Protein AF-A0A9E2PSD2-F1 (afdb_monomer)

Foldseek 3Di:
DAFACDAPDPVRHVHLEHELQQFEAAQAPPSGHKAKDKDKAAQDAPVRCVVFKWKAKWWWFLNDIDTVCVVVPHDRTHDDPDWHDDDRIIMDMDIHHHYWQQDPVVRGGDNHPDPSSVVRRVVSSVSCQATIFKMWIWMGGNRDIDIDIRGYPHDHDRPVVVVVVVVVVVVVVVVVPPPDDDD

pLDDT: mean 85.13, std 15.6, range [42.16, 98.0]

Radius of gyration: 22.34 Å; Cα contacts (8 Å, |Δi|>4): 323; chains: 1; bounding box: 37×63×77 Å

Secondary structure (DSSP, 8-state):
----SS-SSTTTTTSSEE-GGGSEE-TTTTS---EEEEEEEET--TTTTTTTEEEEEEEEETTEEE-HHHHTTS-SSB--S-EEEETTEEEEEEEE-EE--EETTTTEE--S--HHHHHHHHHHHHHHHHHEEEEEEEEEETTEEEEEEEEESS-PPPHHHHHHHHHHHHHHHHHTTSSS---

Sequence (183 aa):
MVNQTHSHDIANVGTLKYADADYLVYSFGDNGSRLHTYYSIPGETTASLAGRFQVSILYQDAGVWYNPYVACGLDEWVTPGSWVNYNGKVMGSMGNAIWGAWDEANDDWYRTASPEALAALALDLQYVHDYIGDTRFLARLDGVVYELRAEHTAAVPLPGTLMLLGSGLVGLGLIRKRKFFKR

Structure (mmCIF, N/CA/C/O backbone):
data_AF-A0A9E2PSD2-F1
#
_entry.id   AF-A0A9E2PSD2-F1
#
loop_
_atom_site.group_PDB
_atom_site.id
_atom_site.type_symbol
_atom_site.label_atom_id
_atom_site.label_alt_id
_atom_site.label_comp_id
_atom_site.label_asym_id
_atom_site.label_entity_id
_atom_site.label_seq_id
_atom_site.pdbx_PDB_ins_code
_atom_site.Cartn_x
_atom_site.Cartn_y
_atom_site.Cartn_z
_atom_site.occupancy
_atom_site.B_iso_or_equiv
_atom_site.auth_seq_id
_atom_site.auth_comp_id
_atom_site.auth_asym_id
_atom_site.auth_atom_id
_atom_site.pdbx_PDB_model_num
ATOM 1 N N . MET A 1 1 ? 4.087 6.289 14.807 1.00 44.53 1 MET A N 1
ATOM 2 C CA . MET A 1 1 ? 4.974 6.750 13.726 1.00 44.53 1 MET A CA 1
ATOM 3 C C . MET A 1 1 ? 6.105 5.748 13.624 1.00 44.53 1 MET A C 1
ATOM 5 O O . MET A 1 1 ? 6.906 5.663 14.544 1.00 44.53 1 MET A O 1
ATOM 9 N N . VAL A 1 2 ? 6.110 4.940 12.572 1.00 46.88 2 VAL A N 1
ATOM 10 C CA . VAL A 1 2 ? 7.327 4.265 12.118 1.00 46.88 2 VAL A CA 1
ATOM 11 C C . VAL A 1 2 ? 7.478 4.667 10.670 1.00 46.88 2 VAL A C 1
ATOM 13 O O . VAL A 1 2 ? 6.494 4.718 9.935 1.00 46.88 2 VAL A O 1
ATOM 16 N N . ASN A 1 3 ? 8.695 5.047 10.329 1.00 60.81 3 ASN A N 1
ATOM 17 C CA . ASN A 1 3 ? 9.047 5.557 9.027 1.00 60.81 3 ASN A CA 1
ATOM 18 C C . ASN A 1 3 ? 10.185 4.715 8.458 1.00 60.81 3 ASN A C 1
ATOM 20 O O . ASN A 1 3 ? 10.759 3.926 9.216 1.00 60.81 3 ASN A O 1
ATOM 24 N N . GLN A 1 4 ? 10.357 4.747 7.139 1.00 70.25 4 GLN A N 1
ATOM 25 C CA . GLN A 1 4 ? 10.914 3.660 6.337 1.00 70.25 4 GLN A CA 1
ATOM 26 C C . GLN A 1 4 ? 12.151 3.054 7.012 1.00 70.25 4 GLN A C 1
ATOM 28 O O . GLN A 1 4 ? 13.188 3.698 7.143 1.00 70.25 4 GLN A O 1
ATOM 33 N N . THR A 1 5 ? 12.012 1.843 7.557 1.00 75.19 5 THR A N 1
ATOM 34 C CA . THR A 1 5 ? 13.088 1.210 8.345 1.00 75.19 5 THR A CA 1
ATOM 35 C C . THR A 1 5 ? 14.117 0.548 7.429 1.00 75.19 5 THR A C 1
ATOM 37 O O . THR A 1 5 ? 15.279 0.407 7.798 1.00 75.19 5 THR A O 1
ATOM 40 N N . HIS A 1 6 ? 13.686 0.204 6.215 1.00 80.25 6 HIS A N 1
ATOM 41 C CA . HIS A 1 6 ? 14.495 -0.342 5.137 1.00 80.25 6 HIS A CA 1
ATOM 42 C C . HIS A 1 6 ? 14.058 0.313 3.822 1.00 80.25 6 HIS A C 1
ATOM 44 O O . HIS A 1 6 ? 12.860 0.484 3.599 1.00 80.25 6 HIS A O 1
ATOM 50 N N . SER A 1 7 ? 15.028 0.688 2.992 1.00 86.31 7 SER A N 1
ATOM 51 C CA . SER A 1 7 ? 14.830 1.216 1.640 1.00 86.31 7 SER A CA 1
ATOM 52 C C . SER A 1 7 ? 16.048 0.880 0.790 1.00 86.31 7 SER A C 1
ATOM 54 O O . SER A 1 7 ? 17.163 0.796 1.313 1.00 86.31 7 SER A O 1
ATOM 56 N N . HIS A 1 8 ? 15.837 0.725 -0.513 1.00 86.44 8 HIS A N 1
ATOM 57 C CA . HIS A 1 8 ? 16.900 0.657 -1.510 1.00 86.44 8 HIS A CA 1
ATOM 58 C C . HIS A 1 8 ? 17.612 2.005 -1.696 1.00 86.44 8 HIS A C 1
ATOM 60 O O . HIS A 1 8 ? 18.754 2.025 -2.154 1.00 86.44 8 HIS A O 1
ATOM 66 N N . ASP A 1 9 ? 16.983 3.116 -1.300 1.00 88.31 9 ASP A N 1
ATOM 67 C CA . ASP A 1 9 ? 17.613 4.430 -1.206 1.00 88.31 9 ASP A CA 1
ATOM 68 C C . ASP A 1 9 ? 17.850 4.803 0.265 1.00 88.31 9 ASP A C 1
ATOM 70 O O . ASP A 1 9 ? 16.929 5.063 1.043 1.00 88.31 9 ASP A O 1
ATOM 74 N N . ILE A 1 10 ? 19.124 4.874 0.652 1.00 89.38 10 ILE A N 1
ATOM 75 C CA . ILE A 1 10 ? 19.534 5.192 2.023 1.00 89.38 10 ILE A CA 1
ATOM 76 C C . ILE A 1 10 ? 19.035 6.567 2.495 1.00 89.38 10 ILE A C 1
ATOM 78 O O . ILE A 1 10 ? 18.882 6.770 3.698 1.00 89.38 10 ILE A O 1
ATOM 82 N N . ALA A 1 11 ? 18.759 7.503 1.579 1.00 89.44 11 ALA A N 1
ATOM 83 C CA . ALA A 1 11 ? 18.229 8.821 1.916 1.00 89.44 11 ALA A CA 1
ATOM 84 C C . ALA A 1 11 ? 16.756 8.780 2.352 1.00 89.44 11 ALA A C 1
ATOM 86 O O . ALA A 1 11 ? 16.302 9.694 3.043 1.00 89.44 11 ALA A O 1
ATOM 87 N N . ASN A 1 12 ? 16.023 7.726 1.983 1.00 89.50 12 ASN A N 1
ATOM 88 C CA . ASN A 1 12 ? 14.640 7.535 2.406 1.00 89.50 12 ASN A CA 1
ATOM 89 C C . ASN A 1 12 ? 14.539 6.809 3.753 1.00 89.50 12 ASN A C 1
ATOM 91 O O . ASN A 1 12 ? 13.510 6.915 4.428 1.00 89.50 12 ASN A O 1
ATOM 95 N N . VAL A 1 13 ? 15.599 6.116 4.189 1.00 89.00 13 VAL A N 1
ATOM 96 C CA . VAL A 1 13 ? 15.628 5.448 5.495 1.00 89.00 13 VAL A CA 1
ATOM 97 C C . VAL A 1 13 ? 15.423 6.478 6.595 1.00 89.00 13 VAL A C 1
ATOM 99 O O . VAL A 1 13 ? 16.130 7.477 6.700 1.00 89.00 13 VAL A O 1
ATOM 102 N N . GLY A 1 14 ? 14.441 6.227 7.450 1.00 86.25 14 GLY A N 1
ATOM 103 C CA . GLY A 1 14 ? 14.085 7.185 8.476 1.00 86.25 14 GLY A CA 1
ATOM 104 C C . GLY A 1 14 ? 13.242 8.360 7.960 1.00 86.25 14 GLY A C 1
ATOM 105 O O . GLY A 1 14 ? 13.128 9.333 8.706 1.00 86.25 14 GLY A O 1
ATOM 106 N N . THR A 1 15 ? 12.621 8.251 6.775 1.00 89.31 15 THR A N 1
ATOM 107 C CA . THR A 1 15 ? 11.622 9.195 6.220 1.00 89.31 15 THR A CA 1
ATOM 108 C C . THR A 1 15 ? 10.273 8.503 5.903 1.00 89.31 15 THR A C 1
ATOM 110 O O . THR A 1 15 ? 10.115 7.301 6.119 1.00 89.31 15 THR A O 1
ATOM 113 N N . LEU A 1 16 ? 9.266 9.241 5.416 1.00 90.50 16 LEU A N 1
ATOM 114 C CA . LEU A 1 16 ? 8.044 8.657 4.829 1.00 90.50 16 LEU A CA 1
ATOM 115 C C . LEU A 1 16 ? 8.185 8.368 3.330 1.00 90.50 16 LEU A C 1
ATOM 117 O O . LEU A 1 16 ? 7.232 7.894 2.713 1.00 90.50 16 LEU A O 1
ATOM 121 N N . LYS A 1 17 ? 9.342 8.679 2.744 1.00 91.69 17 LYS A N 1
ATOM 122 C CA . LYS A 1 17 ? 9.576 8.504 1.318 1.00 91.69 17 LYS A CA 1
ATOM 123 C C . LYS A 1 17 ? 9.821 7.042 0.974 1.00 91.69 17 LYS A C 1
ATOM 125 O O . LYS A 1 17 ? 10.081 6.256 1.875 1.00 91.69 17 LYS A O 1
ATOM 130 N N . TYR A 1 18 ? 9.734 6.693 -0.302 1.00 91.81 18 TYR A N 1
ATOM 131 C CA . TYR A 1 18 ? 10.173 5.412 -0.846 1.00 91.81 18 TYR A CA 1
ATOM 132 C C . TYR A 1 18 ? 10.629 5.564 -2.304 1.00 91.81 18 TYR A C 1
ATOM 134 O O . TYR A 1 18 ? 10.240 6.511 -2.991 1.00 91.81 18 TYR A O 1
ATOM 142 N N . ALA A 1 19 ? 11.466 4.634 -2.764 1.00 91.06 19 ALA A N 1
ATOM 143 C CA . ALA A 1 19 ? 11.949 4.549 -4.144 1.00 91.06 19 ALA A CA 1
ATOM 144 C C . ALA A 1 19 ? 11.205 3.467 -4.945 1.00 91.06 19 ALA A C 1
ATOM 146 O O . ALA A 1 19 ? 10.575 2.590 -4.355 1.00 91.06 19 ALA A O 1
ATOM 147 N N . ASP A 1 20 ? 11.348 3.471 -6.274 1.00 90.75 20 ASP A N 1
ATOM 148 C CA . ASP A 1 20 ? 10.671 2.535 -7.190 1.00 90.75 20 ASP A CA 1
ATOM 149 C C . ASP A 1 20 ? 10.801 1.062 -6.735 1.00 90.75 20 ASP A C 1
ATOM 151 O O . ASP A 1 20 ? 9.820 0.326 -6.615 1.00 90.75 20 ASP A O 1
ATOM 155 N N . ALA A 1 21 ? 12.024 0.648 -6.384 1.00 88.69 21 ALA A N 1
ATOM 156 C CA . ALA A 1 21 ? 12.338 -0.718 -5.959 1.00 88.69 21 ALA A CA 1
ATOM 157 C C . ALA A 1 21 ? 11.786 -1.098 -4.567 1.00 88.69 21 ALA A C 1
ATOM 159 O O . ALA A 1 21 ? 11.744 -2.279 -4.224 1.00 88.69 21 ALA A O 1
ATOM 160 N N . ASP A 1 22 ? 11.350 -0.129 -3.757 1.00 89.19 22 ASP A N 1
ATOM 161 C CA . ASP A 1 22 ? 10.748 -0.391 -2.442 1.00 89.19 22 ASP A CA 1
ATOM 162 C C . ASP A 1 22 ? 9.286 -0.849 -2.537 1.00 89.19 22 ASP A C 1
ATOM 164 O O . ASP A 1 22 ? 8.739 -1.353 -1.552 1.00 89.19 22 ASP A O 1
ATOM 168 N N . TYR A 1 23 ? 8.655 -0.654 -3.701 1.00 90.00 23 TYR A N 1
ATOM 169 C CA . TYR A 1 23 ? 7.229 -0.899 -3.914 1.00 90.00 23 TYR A CA 1
ATOM 170 C C . TYR A 1 23 ? 6.922 -1.943 -4.996 1.00 90.00 23 TYR A C 1
ATOM 172 O O . TYR A 1 23 ? 5.752 -2.201 -5.282 1.00 90.00 23 TYR A O 1
ATOM 180 N N . LEU A 1 24 ? 7.952 -2.569 -5.571 1.00 89.81 24 LEU A N 1
ATOM 181 C CA . LEU A 1 24 ? 7.825 -3.584 -6.613 1.00 89.81 24 LEU A CA 1
ATOM 182 C C . LEU A 1 24 ? 8.240 -4.971 -6.093 1.00 89.81 24 LEU A C 1
ATOM 184 O O . LEU A 1 24 ? 9.316 -5.147 -5.513 1.00 89.81 24 LEU A O 1
ATOM 188 N N . VAL A 1 25 ? 7.397 -5.978 -6.341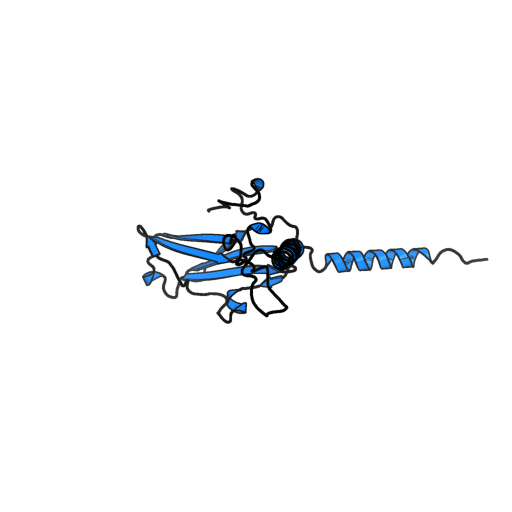 1.00 90.94 25 VAL A N 1
ATOM 189 C CA . VAL A 1 25 ? 7.663 -7.392 -6.039 1.00 90.94 25 VAL A CA 1
ATOM 190 C C . VAL A 1 25 ? 7.648 -8.262 -7.290 1.00 90.94 25 VAL A C 1
ATOM 192 O O . VAL A 1 25 ? 6.874 -8.024 -8.207 1.00 90.94 25 VAL A O 1
ATOM 195 N N . TYR A 1 26 ? 8.495 -9.291 -7.324 1.00 90.06 26 TYR A N 1
ATOM 196 C CA . TYR A 1 26 ? 8.611 -10.232 -8.444 1.00 90.06 26 TYR A CA 1
ATOM 197 C C . TYR A 1 26 ? 9.109 -11.600 -7.950 1.00 90.06 26 TYR A C 1
ATOM 199 O O . TYR A 1 26 ? 9.765 -11.700 -6.909 1.00 90.06 26 TYR A O 1
ATOM 207 N N . SER A 1 27 ? 8.773 -12.674 -8.672 1.00 85.94 27 SER A N 1
ATOM 208 C CA . SER A 1 27 ? 8.840 -14.048 -8.141 1.00 85.94 27 SER A CA 1
ATOM 209 C C . SER A 1 27 ? 10.219 -14.716 -8.158 1.00 85.94 27 SER A C 1
ATOM 211 O O . SER A 1 27 ? 10.404 -15.712 -7.466 1.00 85.94 27 SER A O 1
ATOM 213 N N . PHE A 1 28 ? 11.185 -14.209 -8.928 1.00 85.75 28 PHE A N 1
ATOM 214 C CA . PHE A 1 28 ? 12.547 -14.773 -9.007 1.00 85.75 28 PHE A CA 1
ATOM 215 C C . PHE A 1 28 ? 13.604 -14.002 -8.212 1.00 85.75 28 PHE A C 1
ATOM 217 O O . PHE A 1 28 ? 14.787 -14.336 -8.283 1.00 85.75 28 PHE A O 1
ATOM 224 N N . GLY A 1 29 ? 13.193 -12.958 -7.499 1.00 74.38 29 GLY A N 1
ATOM 225 C CA . GLY A 1 29 ? 14.028 -12.276 -6.517 1.00 74.38 29 GLY A CA 1
ATOM 226 C C . GLY A 1 29 ? 13.664 -12.708 -5.105 1.00 74.38 29 GLY A C 1
ATOM 227 O O . GLY A 1 29 ? 13.112 -13.783 -4.872 1.00 74.38 29 GLY A O 1
ATOM 228 N N . ASP A 1 30 ? 13.884 -11.809 -4.158 1.00 63.00 30 ASP A N 1
ATOM 229 C CA . ASP A 1 30 ? 13.668 -12.048 -2.728 1.00 63.00 30 ASP A CA 1
ATOM 230 C C . ASP A 1 30 ? 12.168 -12.041 -2.340 1.00 63.00 30 ASP A C 1
ATOM 232 O O . ASP A 1 30 ? 11.807 -11.758 -1.200 1.00 63.00 30 ASP A O 1
ATOM 236 N N . ASN A 1 31 ? 11.269 -12.302 -3.303 1.00 58.78 31 ASN A N 1
ATOM 237 C CA . ASN A 1 31 ? 9.840 -11.959 -3.290 1.00 58.78 31 ASN A CA 1
ATOM 238 C C . ASN A 1 31 ? 9.554 -10.454 -3.087 1.00 58.78 31 ASN A C 1
ATOM 240 O O . ASN A 1 31 ? 8.429 -10.075 -2.749 1.00 58.78 31 ASN A O 1
ATOM 244 N N . GLY A 1 32 ? 10.572 -9.628 -3.360 1.00 57.22 32 GLY A N 1
ATOM 245 C CA . GLY A 1 32 ? 10.561 -8.168 -3.423 1.00 57.22 32 GLY A CA 1
ATOM 246 C C . GLY A 1 32 ? 10.283 -7.426 -2.114 1.00 57.22 32 GLY A C 1
ATOM 247 O O . GLY A 1 32 ? 10.013 -8.013 -1.067 1.00 57.22 32 GLY A O 1
ATOM 248 N N . SER A 1 33 ? 10.353 -6.095 -2.193 1.00 72.25 33 SER A N 1
ATOM 249 C CA . SER A 1 33 ? 10.020 -5.200 -1.082 1.00 72.25 33 SER A CA 1
ATOM 250 C C . SER A 1 33 ? 8.575 -4.733 -1.196 1.00 72.25 33 SER A C 1
ATOM 252 O O . SER A 1 33 ? 8.080 -4.434 -2.279 1.00 72.25 33 SER A O 1
ATOM 254 N N . ARG A 1 34 ? 7.873 -4.718 -0.061 1.00 85.62 34 ARG A N 1
ATOM 255 C CA . ARG A 1 34 ? 6.491 -4.240 0.039 1.00 85.62 34 ARG A CA 1
ATOM 256 C C . ARG A 1 34 ? 6.459 -3.019 0.936 1.00 85.62 34 ARG A C 1
ATOM 258 O O . ARG A 1 34 ? 7.080 -3.029 2.003 1.00 85.62 34 ARG A O 1
ATOM 265 N N . LEU A 1 35 ? 5.663 -2.018 0.571 1.00 90.56 35 LEU A N 1
ATOM 266 C CA . LEU A 1 35 ? 5.346 -0.950 1.509 1.00 90.56 35 LEU A CA 1
ATOM 267 C C . LEU A 1 35 ? 4.447 -1.531 2.591 1.00 90.56 35 LEU A C 1
ATOM 269 O O . LEU A 1 35 ? 3.396 -2.098 2.298 1.00 90.56 35 LEU A O 1
ATOM 273 N N . HIS A 1 36 ? 4.872 -1.397 3.842 1.00 89.19 36 HIS A N 1
ATOM 274 C CA . HIS A 1 36 ? 4.208 -2.025 4.974 1.00 89.19 36 HIS A CA 1
ATOM 275 C C . HIS A 1 36 ? 4.146 -1.061 6.147 1.00 89.19 36 HIS A C 1
ATOM 277 O O . HIS A 1 36 ? 5.133 -0.407 6.485 1.00 89.19 36 HIS A O 1
ATOM 283 N N . THR A 1 37 ? 2.993 -0.998 6.803 1.00 89.06 37 THR A N 1
ATOM 284 C CA . THR A 1 37 ? 2.819 -0.217 8.025 1.00 89.06 37 THR A CA 1
ATOM 285 C C . THR A 1 37 ? 2.140 -1.028 9.112 1.00 89.06 37 THR A C 1
ATOM 287 O O . THR A 1 37 ? 1.408 -1.986 8.853 1.00 89.06 37 THR A O 1
ATOM 290 N N . TYR A 1 38 ? 2.383 -0.618 10.351 1.00 90.50 38 TYR A N 1
ATOM 291 C CA . TYR A 1 38 ? 1.844 -1.236 11.549 1.00 90.50 38 TYR A CA 1
ATOM 292 C C . TYR A 1 38 ? 0.935 -0.255 12.275 1.00 90.50 38 TYR A C 1
ATOM 294 O O . TYR A 1 38 ? 1.262 0.924 12.431 1.00 90.50 38 TYR A O 1
ATOM 302 N N . TYR A 1 39 ? -0.173 -0.766 12.795 1.00 92.50 39 TYR A N 1
ATOM 303 C CA . TYR A 1 39 ? -1.047 -0.032 13.699 1.00 92.50 39 TYR A CA 1
ATOM 304 C C . TYR A 1 39 ? -1.065 -0.691 15.076 1.00 92.50 39 TYR A C 1
ATOM 306 O O . TYR A 1 39 ? -0.823 -1.889 15.239 1.00 92.50 39 TYR A O 1
ATOM 314 N N . SER A 1 40 ? -1.346 0.128 16.084 1.00 94.81 40 SER A N 1
ATOM 315 C CA . SER A 1 40 ? -1.440 -0.275 17.481 1.00 94.81 40 SER A CA 1
ATOM 316 C C . SER A 1 40 ? -2.589 0.487 18.126 1.00 94.81 40 SER A C 1
ATOM 318 O O . SER A 1 40 ? -2.533 1.712 18.194 1.00 94.81 40 SER A O 1
ATOM 320 N N . ILE A 1 41 ? -3.588 -0.231 18.633 1.00 96.62 41 ILE A N 1
ATOM 321 C CA . ILE A 1 41 ? -4.793 0.345 19.237 1.00 96.62 41 ILE A CA 1
ATOM 322 C C . ILE A 1 41 ? -4.795 -0.007 20.732 1.00 96.62 41 ILE A C 1
ATOM 324 O O . ILE A 1 41 ? -5.071 -1.156 21.088 1.00 96.62 41 ILE A O 1
ATOM 328 N N . PRO A 1 42 ? -4.398 0.929 21.613 1.00 97.00 42 PRO A N 1
ATOM 329 C CA . PRO A 1 42 ? -4.286 0.675 23.046 1.00 97.00 42 PRO A CA 1
ATOM 330 C C . PRO A 1 42 ? -5.651 0.563 23.725 1.00 97.00 42 PRO A C 1
ATOM 332 O O . PRO A 1 42 ? -6.592 1.248 23.342 1.00 97.00 42 PRO A O 1
ATOM 335 N N . GLY A 1 43 ? -5.739 -0.277 24.760 1.00 97.31 43 GLY A N 1
ATOM 336 C CA . GLY A 1 43 ? -6.959 -0.452 25.558 1.00 97.31 43 GLY A CA 1
ATOM 337 C C . GLY A 1 43 ? -8.057 -1.268 24.874 1.00 97.31 43 GLY A C 1
ATOM 338 O O . GLY A 1 43 ? -9.117 -1.468 25.456 1.00 97.31 43 GLY A O 1
ATOM 339 N N . GLU A 1 44 ? -7.800 -1.758 23.665 1.00 97.50 44 GLU A N 1
ATOM 340 C CA . GLU A 1 44 ? -8.740 -2.538 22.870 1.00 97.50 44 GLU A CA 1
ATOM 341 C C . GLU A 1 44 ? -8.293 -4.004 22.767 1.00 97.50 44 GLU A C 1
ATOM 343 O O . GLU A 1 44 ? -7.139 -4.363 23.027 1.00 97.50 44 GLU A O 1
ATOM 348 N N . THR A 1 45 ? -9.227 -4.854 22.349 1.00 97.12 45 THR A N 1
ATOM 349 C CA . THR A 1 45 ? -9.018 -6.264 22.016 1.00 97.12 45 THR A CA 1
ATOM 350 C C . THR A 1 45 ? -9.550 -6.547 20.615 1.00 97.12 45 THR A C 1
ATOM 352 O O . THR A 1 45 ? -10.429 -5.850 20.118 1.00 97.12 45 THR A O 1
ATOM 355 N N . THR A 1 46 ? -9.069 -7.603 19.963 1.00 95.50 46 THR A N 1
ATOM 356 C CA . THR A 1 46 ? -9.586 -8.018 18.649 1.00 95.50 46 THR A CA 1
ATOM 357 C C . THR A 1 46 ? -11.098 -8.256 18.679 1.00 95.50 46 THR A C 1
ATOM 359 O O . THR A 1 46 ? -11.788 -7.937 17.716 1.00 95.50 46 THR A O 1
ATOM 362 N N . ALA A 1 47 ? -11.624 -8.751 19.806 1.00 95.69 47 ALA A N 1
ATOM 363 C CA . ALA A 1 47 ? -13.055 -8.936 20.019 1.00 95.69 47 ALA A CA 1
ATOM 364 C C . ALA A 1 47 ? -13.811 -7.602 20.137 1.00 95.69 47 ALA A C 1
ATOM 366 O O . ALA A 1 47 ? -14.852 -7.441 19.508 1.00 95.69 47 ALA A O 1
ATOM 367 N N . SER A 1 48 ? -13.292 -6.634 20.901 1.00 96.88 48 SER A N 1
ATOM 368 C CA . SER A 1 48 ? -13.944 -5.325 21.069 1.00 96.88 48 SER A CA 1
ATOM 369 C C . SER A 1 48 ? -13.886 -4.455 19.813 1.00 96.88 48 SER A C 1
ATOM 371 O O . SER A 1 48 ? -14.707 -3.552 19.675 1.00 96.88 48 SER A O 1
ATOM 373 N N . LEU A 1 49 ? -12.965 -4.732 18.886 1.00 96.94 49 LEU A N 1
ATOM 374 C CA . LEU A 1 49 ? -12.834 -4.029 17.607 1.00 96.94 49 LEU A CA 1
ATOM 375 C C . LEU A 1 49 ? -13.653 -4.632 16.459 1.00 96.94 49 LEU A C 1
ATOM 377 O O . LEU A 1 49 ? -13.740 -4.017 15.391 1.00 96.94 49 LEU A O 1
ATOM 381 N N . ALA A 1 50 ? -14.250 -5.811 16.646 1.00 93.19 50 ALA A N 1
ATOM 382 C CA . ALA A 1 50 ? -15.035 -6.470 15.609 1.00 93.19 50 ALA A CA 1
ATOM 383 C C . ALA A 1 50 ? -16.175 -5.556 15.119 1.00 93.19 50 ALA A C 1
ATOM 385 O O . ALA A 1 50 ? -16.989 -5.078 15.906 1.00 93.19 50 ALA A O 1
ATOM 386 N N . GLY A 1 51 ? -16.205 -5.271 13.813 1.00 93.12 51 GLY A N 1
ATOM 387 C CA . GLY A 1 51 ? -17.186 -4.373 13.186 1.00 93.12 51 GLY A CA 1
ATOM 388 C C . GLY A 1 51 ? -16.977 -2.871 13.436 1.00 93.12 51 GLY A C 1
ATOM 389 O O . GLY A 1 51 ? -17.651 -2.064 12.804 1.00 93.12 51 GLY A O 1
ATOM 390 N N . ARG A 1 52 ? -16.041 -2.481 14.311 1.00 97.31 52 ARG A N 1
ATOM 391 C CA . ARG A 1 52 ? -15.717 -1.077 14.631 1.00 97.31 52 ARG A CA 1
ATOM 392 C C . ARG A 1 52 ? -14.456 -0.584 13.936 1.00 97.31 52 ARG A C 1
ATOM 394 O O . ARG A 1 52 ? -14.388 0.583 13.551 1.00 97.31 52 ARG A O 1
ATOM 401 N N . PHE A 1 53 ? -13.462 -1.465 13.804 1.00 98.00 53 PHE A N 1
ATOM 402 C CA . PHE A 1 53 ? -12.176 -1.151 13.193 1.00 98.00 53 PHE A CA 1
ATOM 403 C C . PHE A 1 53 ? -12.060 -1.737 11.783 1.00 98.00 53 PHE A C 1
ATOM 405 O O . PHE A 1 53 ? -12.289 -2.929 11.563 1.00 98.00 53 PHE A O 1
ATOM 412 N N . GLN A 1 54 ? -11.687 -0.888 10.829 1.00 97.50 54 GLN A N 1
ATOM 413 C CA . GLN A 1 54 ? -11.485 -1.233 9.423 1.00 97.50 54 GLN A CA 1
ATOM 414 C C . GLN A 1 54 ? -10.218 -0.571 8.887 1.00 97.50 54 GLN A C 1
ATOM 416 O O . GLN A 1 54 ? -9.751 0.436 9.419 1.00 97.50 54 GLN A O 1
ATOM 421 N N . VAL A 1 55 ? -9.678 -1.120 7.806 1.00 96.94 55 VAL A N 1
ATOM 422 C CA . VAL A 1 55 ? -8.512 -0.581 7.102 1.00 96.94 55 VAL A CA 1
ATOM 423 C C . VAL A 1 55 ? -8.815 -0.410 5.621 1.00 96.94 55 VAL A C 1
ATOM 425 O O . VAL A 1 55 ? -9.704 -1.065 5.079 1.00 96.94 55 VAL A O 1
ATOM 428 N N . SER A 1 56 ? -8.074 0.482 4.979 1.00 97.19 56 SER A N 1
ATOM 429 C CA . SER A 1 56 ? -8.121 0.729 3.542 1.00 97.19 56 SER A CA 1
ATOM 430 C C . SER A 1 56 ? -6.718 1.099 3.056 1.00 97.19 56 SER A C 1
ATOM 432 O O . SER A 1 56 ? -5.891 1.586 3.832 1.00 97.19 56 SER A O 1
ATOM 434 N N . ILE A 1 57 ? -6.419 0.824 1.791 1.00 96.75 57 ILE A N 1
ATOM 435 C CA . ILE A 1 57 ? -5.170 1.229 1.147 1.00 96.75 57 ILE A CA 1
ATOM 436 C C . ILE A 1 57 ? -5.540 1.944 -0.143 1.00 96.75 57 ILE A C 1
ATOM 438 O O . ILE A 1 57 ? -6.417 1.481 -0.866 1.00 96.75 57 ILE A O 1
ATOM 442 N N . LEU A 1 58 ? -4.867 3.050 -0.441 1.00 97.06 58 LEU A N 1
ATOM 443 C CA . LEU A 1 58 ? -4.953 3.709 -1.739 1.00 97.06 58 LEU A CA 1
ATOM 444 C C . LEU A 1 58 ? -3.551 3.895 -2.309 1.00 97.06 58 LEU A C 1
ATOM 446 O O . LEU A 1 58 ? -2.631 4.206 -1.560 1.00 97.06 58 LEU A O 1
ATOM 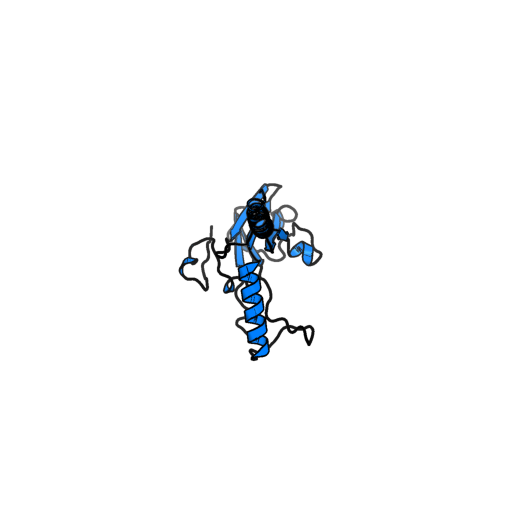450 N N . TYR A 1 59 ? -3.390 3.771 -3.619 1.00 95.06 59 TYR A N 1
ATOM 451 C CA . TYR A 1 59 ? -2.156 4.143 -4.311 1.00 95.06 59 TYR A CA 1
ATOM 452 C C . TYR A 1 59 ? -2.473 5.031 -5.507 1.00 95.06 59 TYR A C 1
ATOM 454 O O . TYR A 1 59 ? -3.563 4.939 -6.076 1.00 95.06 59 TYR A O 1
ATOM 462 N N . GLN A 1 60 ? -1.551 5.924 -5.857 1.00 95.31 60 GLN A N 1
ATOM 463 C CA . GLN A 1 60 ? -1.671 6.703 -7.082 1.00 95.31 60 GLN A CA 1
ATOM 464 C C . GLN A 1 60 ? -1.101 5.939 -8.268 1.00 95.31 60 GLN A C 1
ATOM 466 O O . GLN A 1 60 ? 0.019 5.444 -8.200 1.00 95.31 60 GLN A O 1
ATOM 471 N N . ASP A 1 61 ? -1.849 5.935 -9.363 1.00 93.44 61 ASP A N 1
ATOM 472 C CA . ASP A 1 61 ? -1.389 5.526 -10.684 1.00 93.44 61 ASP A CA 1
ATOM 473 C C . ASP A 1 61 ? -1.834 6.577 -11.708 1.00 93.44 61 ASP A C 1
ATOM 475 O O . ASP A 1 61 ? -3.008 6.962 -11.762 1.00 93.44 61 ASP A O 1
ATOM 479 N N . ALA A 1 62 ? -0.868 7.132 -12.439 1.00 91.31 62 ALA A N 1
ATOM 480 C CA . ALA A 1 62 ? -1.037 8.242 -13.370 1.00 91.31 62 ALA A CA 1
ATOM 481 C C . ALA A 1 62 ? -1.806 9.433 -12.750 1.00 91.31 62 ALA A C 1
ATOM 483 O O . ALA A 1 62 ? -2.618 10.099 -13.396 1.00 91.31 62 ALA A O 1
ATOM 484 N N . GLY A 1 63 ? -1.574 9.690 -11.457 1.00 89.56 63 GLY A N 1
ATOM 485 C CA . GLY A 1 63 ? -2.222 10.757 -10.686 1.00 89.56 63 GLY A CA 1
ATOM 486 C C . GLY A 1 63 ? -3.653 10.462 -10.211 1.00 89.56 63 GLY A C 1
ATOM 487 O O . GLY A 1 63 ? -4.267 11.329 -9.584 1.00 89.56 63 GLY A O 1
ATOM 488 N N . VAL A 1 64 ? -4.185 9.264 -10.463 1.00 93.94 64 VAL A N 1
ATOM 489 C CA . VAL A 1 64 ? -5.509 8.812 -10.007 1.00 93.94 64 VAL A CA 1
ATOM 490 C C . VAL A 1 64 ? -5.350 7.862 -8.822 1.00 93.94 64 VAL A C 1
ATOM 492 O O . VAL A 1 64 ? -4.448 7.035 -8.806 1.00 93.94 64 VAL A O 1
ATOM 495 N N . TRP A 1 65 ? -6.215 7.983 -7.814 1.00 95.00 65 TRP A N 1
ATOM 496 C CA . TRP A 1 65 ? -6.201 7.098 -6.648 1.00 95.00 65 TRP A CA 1
ATOM 497 C C . TRP A 1 65 ? -6.983 5.815 -6.919 1.00 95.00 65 TRP A C 1
ATOM 499 O O . TRP A 1 65 ? -8.166 5.870 -7.254 1.00 95.00 65 TRP A O 1
ATOM 509 N N . TYR A 1 66 ? -6.339 4.677 -6.686 1.00 96.44 66 TYR A N 1
ATOM 510 C CA . TYR A 1 66 ? -6.925 3.347 -6.796 1.00 96.44 66 TYR A CA 1
ATOM 511 C C . TYR A 1 66 ? -6.895 2.633 -5.451 1.00 96.44 66 TYR A C 1
ATOM 513 O O . TYR A 1 66 ? -5.967 2.811 -4.662 1.00 96.44 66 TYR A O 1
ATOM 521 N N . ASN A 1 67 ? -7.909 1.804 -5.201 1.00 97.00 67 ASN A N 1
ATOM 522 C CA . ASN A 1 67 ? -7.973 0.935 -4.034 1.00 97.00 67 ASN A CA 1
ATOM 523 C C . ASN A 1 67 ? -7.771 -0.530 -4.472 1.00 97.00 67 ASN A C 1
ATOM 525 O O . ASN A 1 67 ? -8.610 -1.047 -5.218 1.00 97.00 67 ASN A O 1
ATOM 529 N N . PRO A 1 68 ? -6.709 -1.219 -4.017 1.00 93.62 68 PRO A N 1
ATOM 530 C CA . PRO A 1 68 ? -6.433 -2.591 -4.424 1.00 93.62 68 PRO A CA 1
ATOM 531 C C . PRO A 1 68 ? -7.466 -3.591 -3.884 1.00 93.62 68 PRO A C 1
ATOM 533 O O . PRO A 1 68 ? -7.698 -4.610 -4.528 1.00 93.62 68 PRO A O 1
ATOM 536 N N . TYR A 1 69 ? -8.132 -3.304 -2.757 1.00 94.38 69 TYR A N 1
ATOM 537 C CA . TYR A 1 69 ? -9.227 -4.140 -2.253 1.00 94.38 69 TYR A CA 1
ATOM 538 C C . TYR A 1 69 ? -10.423 -4.109 -3.208 1.00 94.38 69 TYR A C 1
ATOM 540 O O . TYR A 1 69 ? -10.952 -5.154 -3.573 1.00 94.38 69 TYR A O 1
ATOM 548 N N . VAL A 1 70 ? -10.794 -2.925 -3.696 1.00 96.50 70 VAL A N 1
ATOM 549 C CA . VAL A 1 70 ? -11.871 -2.793 -4.690 1.00 96.50 70 VAL A CA 1
ATOM 550 C C . VAL A 1 70 ? -11.494 -3.486 -5.999 1.00 96.50 70 VAL A C 1
ATOM 552 O O . VAL A 1 70 ? -12.315 -4.196 -6.577 1.00 96.50 70 VAL A O 1
ATOM 555 N N . ALA A 1 71 ? -10.241 -3.344 -6.441 1.00 91.44 71 ALA A N 1
ATOM 556 C CA . ALA A 1 71 ? -9.747 -3.999 -7.652 1.00 91.44 71 ALA A CA 1
ATOM 557 C C . ALA A 1 71 ? -9.809 -5.537 -7.576 1.00 91.44 71 ALA A C 1
ATOM 559 O O . ALA A 1 71 ? -10.014 -6.187 -8.599 1.00 91.44 71 ALA A O 1
ATOM 560 N N . CYS A 1 72 ? -9.689 -6.124 -6.379 1.00 89.94 72 CYS A N 1
ATOM 561 C CA . CYS A 1 72 ? -9.836 -7.566 -6.163 1.00 89.94 72 CYS A CA 1
ATOM 562 C C . CYS A 1 72 ? -11.250 -8.004 -5.734 1.00 89.94 72 CYS A C 1
ATOM 564 O O . CYS A 1 72 ? -11.442 -9.154 -5.337 1.00 89.94 72 CYS A O 1
ATOM 566 N N . GLY A 1 73 ? -12.251 -7.122 -5.848 1.00 94.38 73 GLY A N 1
ATOM 567 C CA . GLY A 1 73 ? -13.660 -7.443 -5.598 1.00 94.38 73 GLY A CA 1
ATOM 568 C C . GLY A 1 73 ? -14.088 -7.396 -4.128 1.00 94.38 73 GLY A C 1
ATOM 569 O O . GLY A 1 73 ? -15.121 -7.968 -3.780 1.00 94.38 73 GLY A O 1
ATOM 570 N N . LEU A 1 74 ? -13.311 -6.739 -3.268 1.00 95.12 74 LEU A N 1
ATOM 571 C CA . LEU A 1 74 ? -13.656 -6.459 -1.874 1.00 95.12 74 LEU A CA 1
ATOM 572 C C . LEU A 1 74 ? -14.203 -5.031 -1.712 1.00 95.12 74 LEU A C 1
ATOM 574 O O . LEU A 1 74 ? -14.154 -4.208 -2.626 1.00 95.12 74 LEU A O 1
ATOM 578 N N . ASP A 1 75 ? -14.697 -4.720 -0.516 1.00 96.38 75 ASP A N 1
ATOM 579 C CA . ASP A 1 75 ? -15.062 -3.352 -0.150 1.00 96.38 75 ASP A CA 1
ATOM 580 C C . ASP A 1 75 ? -13.820 -2.465 0.035 1.00 96.38 75 ASP A C 1
ATOM 582 O O . ASP A 1 75 ? -12.741 -2.934 0.390 1.00 96.38 75 ASP A O 1
ATOM 586 N N . GLU A 1 76 ? -13.985 -1.148 -0.120 1.00 96.19 76 GLU A N 1
ATOM 587 C CA . GLU A 1 76 ? -12.914 -0.172 0.139 1.00 96.19 76 GLU A CA 1
ATOM 588 C C . GLU A 1 76 ? -12.402 -0.247 1.589 1.00 96.19 76 GLU A C 1
ATOM 590 O O . GLU A 1 76 ? -11.211 -0.078 1.844 1.00 96.19 76 GLU A O 1
ATOM 595 N N . TRP A 1 77 ? -13.312 -0.502 2.534 1.00 97.38 77 TRP A N 1
ATOM 596 C CA . TRP A 1 77 ? -13.040 -0.588 3.966 1.00 97.38 77 TRP A CA 1
ATOM 597 C C . TRP A 1 77 ? -13.233 -2.014 4.457 1.00 97.38 77 TRP A C 1
ATOM 599 O O . TRP A 1 77 ? -14.360 -2.464 4.669 1.00 97.38 77 TRP A O 1
ATOM 609 N N . VAL A 1 78 ? -12.127 -2.701 4.715 1.00 95.56 78 VAL A N 1
ATOM 610 C CA . VAL A 1 78 ? -12.137 -4.115 5.093 1.00 95.56 78 VAL A CA 1
ATOM 611 C C . VAL A 1 78 ? -11.828 -4.303 6.570 1.00 95.56 78 VAL A C 1
ATOM 613 O O . VAL A 1 78 ? -11.072 -3.540 7.176 1.00 95.56 78 VAL A O 1
ATOM 616 N N . THR A 1 79 ? -12.393 -5.348 7.171 1.00 94.69 79 THR A N 1
ATOM 617 C CA . THR A 1 79 ? -11.898 -5.842 8.458 1.00 94.69 79 THR A CA 1
ATOM 618 C C . THR A 1 79 ? -10.532 -6.497 8.233 1.00 94.69 79 THR A C 1
ATOM 620 O O . THR A 1 79 ? -10.421 -7.358 7.359 1.00 94.69 79 THR A O 1
ATOM 623 N N . PRO A 1 80 ? -9.490 -6.126 8.996 1.00 93.38 80 PRO A N 1
ATOM 624 C CA . PRO A 1 80 ? -8.189 -6.775 8.911 1.00 93.38 80 PRO A CA 1
ATOM 625 C C . PRO A 1 80 ? -8.281 -8.296 9.048 1.00 93.38 80 PRO A C 1
ATOM 627 O O . PRO A 1 80 ? -8.812 -8.811 10.030 1.00 93.38 80 PRO A O 1
ATOM 630 N N . GLY A 1 81 ? -7.709 -9.015 8.080 1.00 89.38 81 GLY A N 1
ATOM 631 C CA . GLY A 1 81 ? -7.661 -10.480 8.103 1.00 89.38 81 GLY A CA 1
ATOM 632 C C . GLY A 1 81 ? -6.679 -11.052 9.132 1.00 89.38 81 GLY A C 1
ATOM 633 O O . GLY A 1 81 ? -6.766 -12.226 9.476 1.00 89.38 81 GLY A O 1
ATOM 634 N N . SER A 1 82 ? -5.746 -10.235 9.635 1.00 88.25 82 SER A N 1
ATOM 635 C CA . SER A 1 82 ? -4.786 -10.631 10.666 1.00 88.25 82 SER A CA 1
ATOM 636 C C . SER A 1 82 ? -4.448 -9.462 11.593 1.00 88.25 82 SER A C 1
ATOM 638 O O . SER A 1 82 ? -3.999 -8.399 11.162 1.00 88.25 82 SER A O 1
ATOM 640 N N . TRP A 1 83 ? -4.673 -9.676 12.886 1.00 94.62 83 TRP A N 1
ATOM 641 C CA . TRP A 1 83 ? -4.315 -8.792 13.993 1.00 94.62 83 TRP A CA 1
ATOM 642 C C . TRP A 1 83 ? -4.210 -9.622 15.279 1.00 94.62 83 TRP A C 1
ATOM 644 O O . TRP A 1 83 ? -4.732 -10.735 15.362 1.00 94.62 83 TRP A O 1
ATOM 654 N N . VAL A 1 84 ? -3.523 -9.112 16.294 1.00 96.12 84 VAL A N 1
ATOM 655 C CA . VAL A 1 84 ? -3.256 -9.850 17.533 1.00 96.12 84 VAL A CA 1
ATOM 656 C C . VAL A 1 84 ? -3.489 -8.980 18.758 1.00 96.12 84 VAL A C 1
ATOM 658 O O . VAL A 1 84 ? -3.187 -7.787 18.756 1.00 96.12 84 VAL A O 1
ATOM 661 N N . ASN A 1 85 ? -3.986 -9.597 19.832 1.00 96.88 85 ASN A N 1
ATOM 662 C CA . ASN A 1 85 ? -3.936 -9.005 21.166 1.00 96.88 85 ASN A CA 1
ATOM 663 C C . ASN A 1 85 ? -2.502 -9.119 21.684 1.00 96.88 85 ASN A C 1
ATOM 665 O O . ASN A 1 85 ? -1.966 -10.221 21.791 1.00 96.88 85 ASN A O 1
ATOM 669 N N . TYR A 1 86 ? -1.884 -7.995 22.020 1.00 95.81 86 TYR A N 1
ATOM 670 C CA . TYR A 1 86 ? -0.508 -7.953 22.488 1.00 95.81 86 TYR A CA 1
ATOM 671 C C . TYR A 1 86 ? -0.362 -6.911 23.592 1.00 95.81 86 TYR A C 1
ATOM 673 O O . TYR A 1 86 ? -0.469 -5.724 23.330 1.00 95.81 86 TYR A O 1
ATOM 681 N N . ASN A 1 87 ? -0.096 -7.333 24.830 1.00 95.62 87 ASN A N 1
ATOM 682 C CA . ASN A 1 87 ? 0.200 -6.439 25.959 1.00 95.62 87 ASN A CA 1
ATOM 683 C C . ASN A 1 87 ? -0.796 -5.260 26.133 1.00 95.62 87 ASN A C 1
ATOM 685 O O . ASN A 1 87 ? -0.399 -4.095 26.131 1.00 95.62 87 ASN A O 1
ATOM 689 N N . GLY A 1 88 ? -2.098 -5.559 26.228 1.00 96.06 88 GLY A N 1
ATOM 690 C CA . GLY A 1 88 ? -3.145 -4.548 26.463 1.00 96.06 88 GLY A CA 1
ATOM 691 C C . GLY A 1 88 ? -3.478 -3.650 25.261 1.00 96.06 88 GLY A C 1
ATOM 692 O O . GLY A 1 88 ? -4.074 -2.587 25.432 1.00 96.06 88 GLY A O 1
ATOM 693 N N . LYS A 1 89 ? -3.075 -4.049 24.053 1.00 97.12 89 LYS A N 1
ATOM 694 C CA . LYS A 1 89 ? -3.399 -3.380 22.786 1.00 97.12 89 LYS A CA 1
ATOM 695 C C . LYS A 1 89 ? -3.681 -4.403 21.690 1.00 97.12 89 LYS A C 1
ATOM 697 O O . LYS A 1 89 ? -3.243 -5.550 21.783 1.00 97.12 89 LYS A O 1
ATOM 702 N N . VAL A 1 90 ? -4.336 -3.964 20.621 1.00 97.25 90 VAL A N 1
ATOM 703 C CA . VAL A 1 90 ? -4.388 -4.705 19.353 1.00 97.25 90 VAL A CA 1
ATOM 704 C C . VAL A 1 90 ? -3.283 -4.207 18.443 1.00 97.25 90 VAL A C 1
ATOM 706 O O . VAL A 1 90 ? -3.130 -3.001 18.261 1.00 97.25 90 VAL A O 1
ATOM 709 N N . MET A 1 91 ? -2.525 -5.126 17.857 1.00 96.25 91 MET A N 1
ATOM 710 C CA . MET A 1 91 ? -1.528 -4.821 16.838 1.00 96.25 91 MET A CA 1
ATOM 711 C C . MET A 1 91 ? -1.861 -5.546 15.544 1.00 96.25 91 MET A C 1
ATOM 713 O O . MET A 1 91 ? -2.338 -6.678 15.555 1.00 96.25 91 MET A O 1
ATOM 717 N N . GLY A 1 92 ? -1.583 -4.904 14.424 1.00 93.88 92 GLY A N 1
ATOM 718 C CA . GLY A 1 92 ? -1.693 -5.519 13.114 1.00 93.88 92 GLY A CA 1
ATOM 719 C C . GLY A 1 92 ? -0.949 -4.695 12.087 1.00 93.88 92 GLY A C 1
ATOM 720 O O . GLY A 1 92 ? -0.235 -3.743 12.425 1.00 93.88 92 GLY A O 1
ATOM 721 N N . SER A 1 93 ? -1.093 -5.086 10.832 1.00 91.69 93 SER A N 1
ATOM 722 C CA . SER A 1 93 ? -0.367 -4.445 9.755 1.00 91.69 93 SER A CA 1
ATOM 723 C C . SER A 1 93 ? -1.122 -4.482 8.447 1.00 91.69 93 SER A C 1
ATOM 725 O O . SER A 1 93 ? -1.963 -5.349 8.229 1.00 91.69 93 SER A O 1
ATOM 727 N N . MET A 1 94 ? -0.766 -3.561 7.568 1.00 90.50 94 MET A N 1
ATOM 728 C CA . MET A 1 94 ? -1.288 -3.470 6.216 1.00 90.50 94 MET A CA 1
ATOM 729 C C . MET A 1 94 ? -0.125 -3.196 5.272 1.00 90.50 94 MET A C 1
ATOM 731 O O . MET A 1 94 ? 0.816 -2.486 5.637 1.00 90.50 94 MET A O 1
ATOM 735 N N . GLY A 1 95 ? -0.185 -3.771 4.078 1.00 90.00 95 GLY A N 1
ATOM 736 C CA . GLY A 1 95 ? 0.873 -3.619 3.100 1.00 90.00 95 GLY A CA 1
ATOM 737 C C . GLY A 1 95 ? 0.347 -3.706 1.683 1.00 90.00 95 GLY A C 1
ATOM 738 O O . GLY A 1 95 ? -0.698 -4.307 1.438 1.00 90.00 95 GLY A O 1
ATOM 739 N N . ASN A 1 96 ? 1.077 -3.079 0.771 1.00 91.19 96 ASN A N 1
ATOM 740 C CA . ASN A 1 96 ? 0.792 -3.111 -0.652 1.00 91.19 96 ASN A CA 1
ATOM 741 C C . ASN A 1 96 ? 2.091 -3.205 -1.450 1.00 91.19 96 ASN A C 1
ATOM 743 O O . ASN A 1 96 ? 3.160 -2.822 -0.966 1.00 91.19 96 ASN A O 1
ATOM 747 N N . ALA A 1 97 ? 1.977 -3.709 -2.671 1.00 90.69 97 ALA A N 1
ATOM 748 C CA . ALA A 1 97 ? 3.041 -3.692 -3.659 1.00 90.69 97 ALA A CA 1
ATOM 749 C C . ALA A 1 97 ? 2.461 -3.781 -5.066 1.00 90.69 97 ALA A C 1
ATOM 751 O O . ALA A 1 97 ? 1.378 -4.335 -5.265 1.00 90.69 97 ALA A O 1
ATOM 752 N N . ILE A 1 98 ? 3.224 -3.281 -6.027 1.00 90.06 98 ILE A N 1
ATOM 753 C CA . ILE A 1 98 ? 3.033 -3.560 -7.443 1.00 90.06 98 ILE A CA 1
ATOM 754 C C . ILE A 1 98 ? 3.762 -4.863 -7.766 1.00 90.06 98 ILE A C 1
ATOM 756 O O . ILE A 1 98 ? 4.860 -5.108 -7.266 1.00 90.06 98 ILE A O 1
ATOM 760 N N . TRP A 1 99 ? 3.141 -5.721 -8.569 1.00 88.88 99 TRP A N 1
ATOM 761 C CA . TRP A 1 99 ? 3.787 -6.928 -9.074 1.00 88.88 99 TRP A CA 1
ATOM 762 C C . TRP A 1 99 ? 4.446 -6.638 -10.417 1.00 88.88 99 TRP A C 1
ATOM 764 O O . TRP A 1 99 ? 3.846 -5.976 -11.258 1.00 88.88 99 TRP A O 1
ATOM 774 N N . GLY A 1 100 ? 5.666 -7.134 -10.600 1.00 90.94 100 GLY A N 1
ATOM 775 C CA . GLY A 1 100 ? 6.434 -7.000 -11.831 1.00 90.94 100 GLY A CA 1
ATOM 776 C C . GLY A 1 100 ? 6.977 -8.333 -12.335 1.00 90.94 100 GLY A C 1
ATOM 777 O O . GLY A 1 100 ? 6.895 -9.369 -11.670 1.00 90.94 100 GLY A O 1
ATOM 778 N N . ALA A 1 101 ? 7.570 -8.268 -13.519 1.00 92.75 101 ALA A N 1
ATOM 779 C CA . ALA A 1 101 ? 8.038 -9.366 -14.342 1.00 92.75 101 ALA A CA 1
ATOM 780 C C . ALA A 1 101 ? 6.927 -10.359 -14.716 1.00 92.75 101 ALA A C 1
ATOM 782 O O . ALA A 1 101 ? 7.049 -11.574 -14.514 1.00 92.75 101 ALA A O 1
ATOM 783 N N . TRP A 1 102 ? 5.843 -9.817 -15.270 1.00 92.75 102 TRP A N 1
ATOM 784 C CA . TRP A 1 102 ? 4.799 -10.603 -15.919 1.00 92.75 102 TRP A CA 1
ATOM 785 C C . TRP A 1 102 ? 5.288 -11.127 -17.276 1.00 92.75 102 TRP A C 1
ATOM 787 O O . TRP A 1 102 ? 5.864 -10.390 -18.079 1.00 92.75 102 TRP A O 1
ATOM 797 N N . ASP A 1 103 ? 5.079 -12.414 -17.527 1.00 92.75 103 ASP A N 1
ATOM 798 C CA . ASP A 1 103 ? 5.333 -13.061 -18.807 1.00 92.75 103 ASP A CA 1
ATOM 799 C C . ASP A 1 103 ? 4.058 -13.035 -19.655 1.00 92.75 103 ASP A C 1
ATOM 801 O O . ASP A 1 103 ? 3.251 -13.965 -19.650 1.00 92.75 103 ASP A O 1
ATOM 805 N N . GLU A 1 104 ? 3.905 -11.959 -20.426 1.00 89.25 104 GLU A N 1
ATOM 806 C CA . GLU A 1 104 ? 2.792 -11.767 -21.365 1.00 89.25 104 GLU A CA 1
ATOM 807 C C . GLU A 1 104 ? 2.633 -12.921 -22.369 1.00 89.25 104 GLU A C 1
ATOM 809 O O . GLU A 1 104 ? 1.535 -13.172 -22.862 1.00 89.25 104 GLU A O 1
ATOM 814 N N . ALA A 1 105 ? 3.715 -13.630 -22.711 1.00 91.62 105 ALA A N 1
ATOM 815 C CA . ALA A 1 105 ? 3.646 -14.712 -23.689 1.00 91.62 105 ALA A CA 1
ATOM 816 C C . ALA A 1 105 ? 3.001 -15.980 -23.111 1.00 91.62 105 ALA A C 1
ATOM 818 O O . ALA A 1 105 ? 2.406 -16.756 -23.862 1.00 91.62 105 ALA A O 1
ATOM 819 N N . ASN A 1 106 ? 3.133 -16.193 -21.800 1.00 91.69 106 ASN A N 1
ATOM 820 C CA . ASN A 1 106 ? 2.652 -17.386 -21.106 1.00 91.69 106 ASN A CA 1
ATOM 821 C C . ASN A 1 106 ? 1.517 -17.110 -20.109 1.00 91.69 106 ASN A C 1
ATOM 823 O O . ASN A 1 106 ? 1.001 -18.070 -19.537 1.00 91.69 106 ASN A O 1
ATOM 827 N N . ASP A 1 107 ? 1.116 -15.846 -19.932 1.00 93.50 107 ASP A N 1
ATOM 828 C CA . ASP A 1 107 ? 0.074 -15.427 -18.983 1.00 93.50 107 ASP A CA 1
ATOM 829 C C . ASP A 1 107 ? 0.398 -15.881 -17.539 1.00 93.50 107 ASP A C 1
ATOM 831 O O . ASP A 1 107 ? -0.467 -16.341 -16.794 1.00 93.50 107 ASP A O 1
ATOM 835 N N . ASP A 1 108 ? 1.681 -15.814 -17.151 1.00 92.19 108 ASP A N 1
ATOM 836 C CA . ASP A 1 108 ? 2.170 -16.160 -15.804 1.00 92.19 108 ASP A CA 1
ATOM 837 C C . ASP A 1 108 ? 3.319 -15.228 -15.382 1.00 92.19 108 ASP A C 1
ATOM 839 O O . ASP A 1 108 ? 3.873 -14.478 -16.176 1.00 92.19 108 ASP A O 1
ATOM 843 N N . TRP A 1 109 ? 3.721 -15.274 -14.115 1.00 90.81 109 TRP A N 1
ATOM 844 C CA . TRP A 1 109 ? 4.906 -14.570 -13.627 1.00 90.81 109 TRP A CA 1
ATOM 845 C C . TRP A 1 109 ? 6.179 -15.346 -13.961 1.00 90.81 109 TRP A C 1
ATOM 847 O O . TRP A 1 109 ? 6.253 -16.565 -13.763 1.00 90.81 109 TRP A O 1
ATOM 857 N N . TYR A 1 110 ? 7.239 -14.639 -14.356 1.00 92.19 110 TYR A N 1
ATOM 858 C CA . TYR A 1 110 ? 8.557 -15.260 -14.460 1.00 92.19 110 TYR A CA 1
ATOM 859 C C . TYR A 1 110 ? 8.992 -15.827 -13.101 1.00 92.19 110 TYR A C 1
ATOM 861 O O . TYR A 1 110 ? 8.919 -15.157 -12.075 1.00 92.19 110 TYR A O 1
ATOM 869 N N . ARG A 1 111 ? 9.502 -17.065 -13.087 1.00 90.69 111 ARG A N 1
ATOM 870 C CA 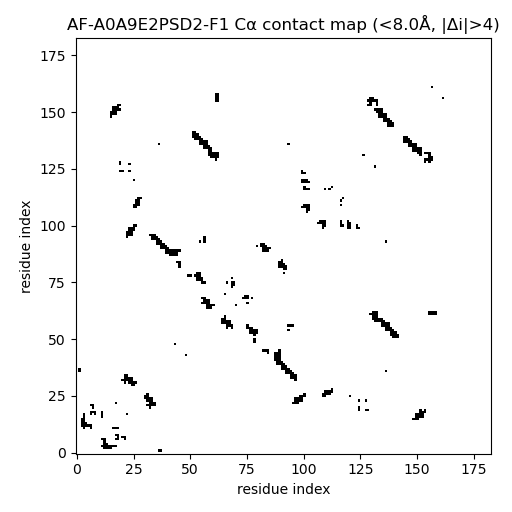. ARG A 1 111 ? 9.952 -17.766 -11.860 1.00 90.69 111 ARG A CA 1
ATOM 871 C C . ARG A 1 111 ? 11.467 -17.861 -11.723 1.00 90.69 111 ARG A C 1
ATOM 873 O O . ARG A 1 111 ? 11.971 -18.272 -10.682 1.00 90.69 111 ARG A O 1
ATOM 880 N N . THR A 1 112 ? 12.197 -17.473 -12.762 1.00 91.38 112 THR A N 1
ATOM 881 C CA . THR A 1 112 ? 13.663 -17.464 -12.799 1.00 91.38 112 THR A CA 1
ATOM 882 C C . THR A 1 112 ? 14.165 -16.175 -13.431 1.00 91.38 112 THR A C 1
ATOM 884 O O . THR A 1 112 ? 13.518 -15.652 -14.334 1.00 91.38 112 THR A O 1
ATOM 887 N N . ALA A 1 113 ? 15.343 -15.707 -13.015 1.00 92.50 113 ALA A N 1
ATOM 888 C CA . ALA A 1 113 ? 15.984 -14.504 -13.546 1.00 92.50 113 ALA A CA 1
ATOM 889 C C . ALA A 1 113 ? 16.594 -14.736 -14.948 1.00 92.50 113 ALA A C 1
ATOM 891 O O . ALA A 1 113 ? 17.815 -14.734 -15.111 1.00 92.50 113 ALA A O 1
ATOM 892 N N . SER A 1 114 ? 15.758 -14.992 -15.959 1.00 94.44 114 SER A N 1
ATOM 893 C CA . SER A 1 114 ? 16.190 -15.049 -17.361 1.00 94.44 114 SER A CA 1
ATOM 894 C C . SER A 1 114 ? 16.413 -13.636 -17.928 1.00 94.44 114 SER A C 1
ATOM 896 O O . SER A 1 114 ? 15.939 -12.658 -17.343 1.00 94.44 114 SER A O 1
ATOM 898 N N . PRO A 1 115 ? 17.115 -13.486 -19.066 1.00 95.88 115 PRO A N 1
ATOM 899 C CA . PRO A 1 115 ? 17.253 -12.188 -19.729 1.00 95.88 115 PRO A CA 1
ATOM 900 C C . PRO A 1 115 ? 15.910 -11.502 -20.020 1.00 95.88 115 PRO A C 1
ATOM 902 O O . PRO A 1 115 ? 15.789 -10.292 -19.845 1.00 95.88 115 PRO A O 1
ATOM 905 N N . GLU A 1 116 ? 14.893 -12.268 -20.410 1.00 94.56 116 GLU A N 1
ATOM 906 C CA . GLU A 1 116 ? 13.538 -11.781 -20.682 1.00 94.56 116 GLU A CA 1
ATOM 907 C C . GLU A 1 116 ? 12.853 -11.307 -19.396 1.00 94.56 116 GLU A C 1
ATOM 909 O O . GLU A 1 116 ? 12.271 -10.225 -19.369 1.00 94.56 116 GLU A O 1
ATOM 914 N N . ALA A 1 117 ? 13.003 -12.066 -18.308 1.00 93.69 117 ALA A N 1
ATOM 915 C CA . ALA A 1 117 ? 12.471 -11.712 -16.999 1.00 93.69 117 ALA A CA 1
ATOM 916 C C . ALA A 1 117 ? 13.076 -10.406 -16.458 1.00 93.69 117 ALA A C 1
ATOM 918 O O . ALA A 1 117 ? 12.371 -9.557 -15.914 1.00 93.69 117 ALA A O 1
ATOM 919 N N . LEU A 1 118 ? 14.388 -10.218 -16.642 1.00 93.19 118 LEU A N 1
ATOM 920 C CA . LEU A 1 118 ? 15.086 -8.986 -16.267 1.00 93.19 118 LEU A CA 1
ATOM 921 C C . LEU A 1 118 ? 14.669 -7.797 -17.143 1.00 93.19 118 LEU A C 1
ATOM 923 O O . LEU A 1 118 ? 14.570 -6.679 -16.641 1.00 93.19 118 LEU A O 1
ATOM 927 N N . ALA A 1 119 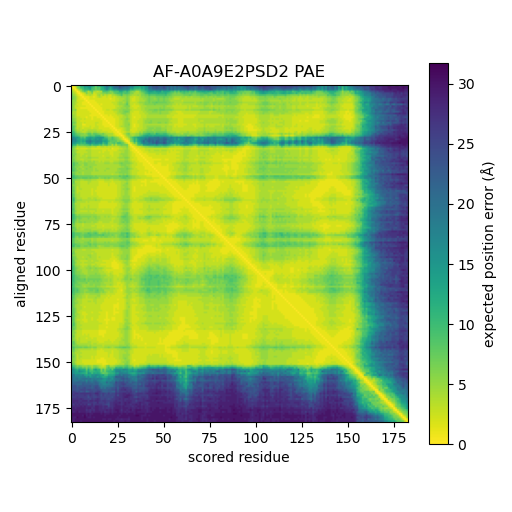? 14.404 -8.026 -18.432 1.00 94.31 119 ALA A N 1
ATOM 928 C CA . ALA A 1 119 ? 13.894 -6.992 -19.326 1.00 94.31 119 ALA A CA 1
ATOM 929 C C . ALA A 1 119 ? 12.465 -6.566 -18.951 1.00 94.31 119 ALA A C 1
ATOM 931 O O . ALA A 1 119 ? 12.193 -5.369 -18.897 1.00 94.31 119 ALA A O 1
ATOM 932 N N . ALA A 1 120 ? 11.584 -7.520 -18.632 1.00 93.69 120 ALA A N 1
ATOM 933 C CA . ALA A 1 120 ? 10.238 -7.238 -18.134 1.00 93.69 120 ALA A CA 1
ATOM 934 C C . ALA A 1 120 ? 10.291 -6.436 -16.824 1.00 93.69 120 ALA A C 1
ATOM 936 O O . ALA A 1 120 ? 9.699 -5.365 -16.731 1.00 93.69 120 ALA A O 1
ATOM 937 N N . LEU A 1 121 ? 11.114 -6.871 -15.863 1.00 92.56 121 LEU A N 1
ATOM 938 C CA . LEU A 1 121 ? 11.311 -6.151 -14.604 1.00 92.56 121 LEU A CA 1
ATOM 939 C C . LEU A 1 121 ? 11.799 -4.707 -14.812 1.00 92.56 121 LEU A C 1
ATOM 941 O O . LEU A 1 121 ? 11.368 -3.802 -14.101 1.00 92.56 121 LEU A O 1
ATOM 945 N N . ALA A 1 122 ? 12.696 -4.473 -15.774 1.00 92.69 122 ALA A N 1
ATOM 946 C CA . ALA A 1 122 ? 13.174 -3.128 -16.085 1.00 92.69 122 ALA A CA 1
ATOM 947 C C . ALA A 1 122 ? 12.061 -2.224 -16.645 1.00 92.69 122 ALA A C 1
ATOM 949 O O . ALA A 1 122 ? 12.022 -1.038 -16.318 1.00 92.69 122 ALA A O 1
ATOM 950 N N . LEU A 1 123 ? 11.150 -2.775 -17.455 1.00 93.44 123 LEU A N 1
ATOM 951 C CA . LEU A 1 123 ? 9.974 -2.048 -17.943 1.00 93.44 123 LEU A CA 1
ATOM 952 C C . LEU A 1 123 ? 9.009 -1.713 -16.802 1.00 93.44 123 LEU A C 1
ATOM 954 O O . LEU A 1 123 ? 8.533 -0.583 -16.730 1.00 93.44 123 LEU A O 1
ATOM 958 N N . ASP A 1 124 ? 8.774 -2.649 -15.883 1.00 92.88 124 ASP A N 1
ATOM 959 C CA . ASP A 1 124 ? 7.893 -2.419 -14.736 1.00 92.88 124 ASP A CA 1
ATOM 960 C C . 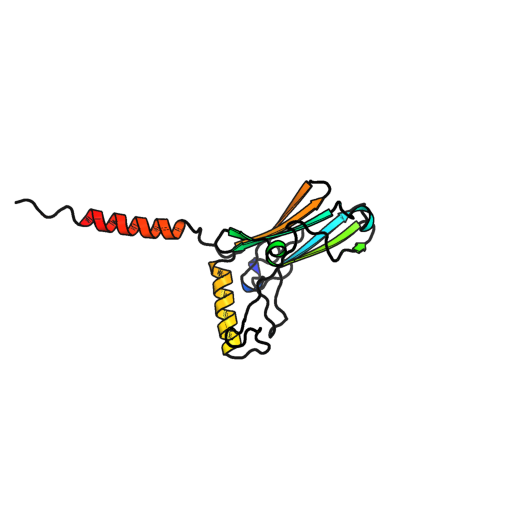ASP A 1 124 ? 8.470 -1.389 -13.762 1.00 92.88 124 ASP A C 1
ATOM 962 O O . ASP A 1 124 ? 7.747 -0.528 -13.267 1.00 92.88 124 ASP A O 1
ATOM 966 N N . LEU A 1 125 ? 9.786 -1.410 -13.525 1.00 91.75 125 LEU A N 1
ATOM 967 C CA . LEU A 1 125 ? 10.461 -0.368 -12.746 1.00 91.75 125 LEU A CA 1
ATOM 968 C C . LEU A 1 125 ? 10.305 1.009 -13.398 1.00 91.75 125 LEU A C 1
ATOM 970 O O . LEU A 1 125 ? 10.018 1.980 -12.702 1.00 91.75 125 LEU A O 1
ATOM 974 N N . GLN A 1 126 ? 10.441 1.092 -14.724 1.00 92.38 126 GLN A N 1
ATOM 975 C CA . GLN A 1 126 ? 10.205 2.335 -15.458 1.00 92.38 126 GLN A CA 1
ATOM 976 C C . GLN A 1 126 ? 8.740 2.786 -15.345 1.00 92.38 126 GLN A C 1
ATOM 978 O O . GLN A 1 126 ? 8.477 3.970 -15.154 1.00 92.38 126 GLN A O 1
ATOM 983 N N . TYR A 1 127 ? 7.783 1.856 -15.404 1.00 91.94 127 TYR A N 1
ATOM 984 C CA . TYR A 1 127 ? 6.369 2.168 -15.198 1.00 91.94 127 TYR A CA 1
ATOM 985 C C . TYR A 1 127 ? 6.109 2.734 -13.797 1.00 91.94 127 TYR A C 1
ATOM 987 O O . TYR A 1 127 ? 5.448 3.764 -13.660 1.00 91.94 127 TYR A O 1
ATOM 995 N N . VAL A 1 128 ? 6.651 2.088 -12.758 1.00 91.94 128 VAL A N 1
ATOM 996 C CA . VAL A 1 128 ? 6.548 2.569 -11.373 1.00 91.94 128 VAL A CA 1
ATOM 997 C C . VAL A 1 128 ? 7.113 3.981 -11.258 1.00 91.94 128 VAL A C 1
ATOM 999 O O . VAL A 1 128 ? 6.449 4.851 -10.699 1.00 91.94 128 VAL A O 1
ATOM 1002 N N . HIS A 1 129 ? 8.278 4.224 -11.853 1.00 91.62 129 HIS A N 1
ATOM 1003 C CA . HIS A 1 129 ? 8.914 5.534 -11.851 1.00 91.62 129 HIS A CA 1
ATOM 1004 C C . HIS A 1 129 ? 8.037 6.631 -12.471 1.00 91.62 129 HIS A C 1
ATOM 1006 O O . HIS A 1 129 ? 7.901 7.722 -11.915 1.00 91.62 129 HIS A O 1
ATOM 1012 N N . ASP A 1 130 ? 7.438 6.345 -13.628 1.00 90.25 130 ASP A N 1
ATOM 1013 C CA . ASP A 1 130 ? 6.736 7.350 -14.427 1.00 90.25 130 ASP A CA 1
ATOM 1014 C C . ASP A 1 130 ? 5.301 7.610 -13.950 1.00 90.25 130 ASP A C 1
ATOM 1016 O O . ASP A 1 130 ? 4.799 8.733 -14.074 1.00 90.25 130 ASP A O 1
ATOM 1020 N N . TYR A 1 131 ? 4.621 6.584 -13.431 1.00 92.19 131 TYR A N 1
ATOM 1021 C CA . TYR A 1 131 ? 3.172 6.628 -13.214 1.00 92.19 131 TYR A CA 1
ATOM 1022 C C . TYR A 1 131 ? 2.746 6.405 -11.772 1.00 92.19 131 TYR A C 1
ATOM 1024 O O . TYR A 1 131 ? 1.726 6.965 -11.356 1.00 92.19 131 TYR A O 1
ATOM 1032 N N . ILE A 1 132 ? 3.494 5.620 -10.999 1.00 93.44 132 ILE A N 1
ATOM 1033 C CA . ILE A 1 132 ? 3.105 5.337 -9.623 1.00 93.44 132 ILE A CA 1
ATOM 1034 C C . ILE A 1 132 ? 3.477 6.524 -8.746 1.00 93.44 132 ILE A C 1
ATOM 1036 O O . ILE A 1 132 ? 4.588 7.044 -8.782 1.00 93.44 132 ILE A O 1
ATOM 1040 N N . GLY A 1 133 ? 2.509 6.977 -7.961 1.00 93.75 133 GLY A N 1
ATOM 1041 C CA . GLY A 1 133 ? 2.696 8.024 -6.965 1.00 93.75 133 GLY A CA 1
ATOM 1042 C C . GLY A 1 133 ? 2.481 7.487 -5.570 1.00 93.75 133 GLY A C 1
ATOM 1043 O O . GLY A 1 133 ? 2.583 6.291 -5.327 1.00 93.75 133 GLY A O 1
ATOM 1044 N N . ASP A 1 134 ? 2.130 8.386 -4.663 1.00 94.75 134 ASP A N 1
ATOM 1045 C CA . ASP A 1 134 ? 2.059 8.100 -3.238 1.00 94.75 134 ASP A CA 1
ATOM 1046 C C . ASP A 1 134 ? 1.075 6.988 -2.872 1.00 94.75 134 ASP A C 1
ATOM 1048 O O . ASP A 1 134 ? 0.066 6.745 -3.540 1.00 94.75 134 ASP A O 1
ATOM 1052 N N . THR A 1 135 ? 1.330 6.379 -1.718 1.00 95.12 135 THR A N 1
ATOM 1053 C CA . THR A 1 135 ? 0.471 5.352 -1.126 1.00 95.12 135 THR A CA 1
ATOM 1054 C C . THR A 1 135 ? -0.088 5.839 0.205 1.00 95.12 135 THR A C 1
ATOM 1056 O O . THR A 1 135 ? 0.633 6.384 1.038 1.00 95.12 135 THR A O 1
ATOM 1059 N N . ARG A 1 136 ? -1.388 5.650 0.430 1.00 96.00 136 ARG A N 1
ATOM 1060 C CA . ARG A 1 136 ? -2.080 5.974 1.681 1.00 96.00 136 ARG A CA 1
ATOM 1061 C C . ARG A 1 136 ? -2.517 4.701 2.374 1.00 96.00 136 ARG A C 1
ATOM 1063 O O . ARG A 1 136 ? -3.227 3.877 1.805 1.00 96.00 136 ARG A O 1
ATOM 1070 N N . PHE A 1 137 ? -2.138 4.598 3.633 1.00 95.56 137 PHE A N 1
ATOM 1071 C CA . PHE A 1 137 ? -2.582 3.581 4.562 1.00 95.56 137 PHE A CA 1
ATOM 1072 C C . PHE A 1 137 ? -3.614 4.203 5.491 1.00 95.56 137 PHE A C 1
ATOM 1074 O O . PHE A 1 137 ? -3.314 5.138 6.237 1.00 95.56 137 PHE A O 1
ATOM 1081 N N . LEU A 1 138 ? -4.839 3.702 5.417 1.00 97.00 138 LEU A N 1
ATOM 1082 C CA . LEU A 1 138 ? -5.992 4.278 6.083 1.00 97.00 138 LEU A CA 1
ATOM 1083 C C . LEU A 1 138 ? -6.522 3.316 7.139 1.00 97.00 138 LEU A C 1
ATOM 1085 O O . LEU A 1 138 ? -6.607 2.105 6.931 1.00 97.00 138 LEU A O 1
ATOM 1089 N N . ALA A 1 139 ? -6.924 3.873 8.271 1.00 97.06 139 ALA A N 1
ATOM 1090 C CA . ALA A 1 139 ? -7.528 3.135 9.365 1.00 97.06 139 ALA A CA 1
ATOM 1091 C C . ALA A 1 139 ? -8.792 3.871 9.815 1.00 97.06 139 ALA A C 1
ATOM 1093 O O . ALA A 1 139 ? -8.775 5.091 9.950 1.00 97.06 139 ALA A O 1
ATOM 1094 N N . ARG A 1 140 ? -9.888 3.152 10.051 1.00 97.94 140 ARG A N 1
ATOM 1095 C CA . ARG A 1 140 ? -11.155 3.720 10.517 1.00 97.94 140 ARG A CA 1
ATOM 1096 C C . ARG A 1 140 ? -11.588 3.044 11.802 1.00 97.94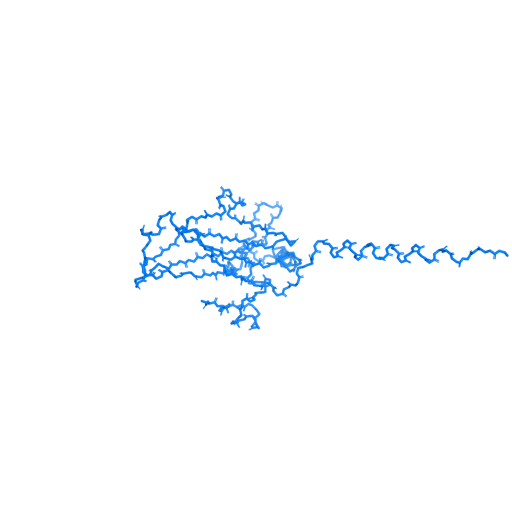 140 ARG A C 1
ATOM 1098 O O . ARG A 1 140 ? -11.747 1.829 11.808 1.00 97.94 140 ARG A O 1
ATOM 1105 N N . LEU A 1 141 ? -11.805 3.826 12.856 1.00 97.75 141 LEU A N 1
ATOM 1106 C CA . LEU A 1 141 ? -12.329 3.363 14.140 1.00 97.75 141 LEU A CA 1
ATOM 1107 C C . LEU A 1 141 ? -13.513 4.239 14.539 1.00 97.75 141 LEU A C 1
ATOM 1109 O O . LEU A 1 141 ? -13.361 5.453 14.643 1.00 97.75 141 LEU A O 1
ATOM 1113 N N . ASP A 1 142 ? -14.684 3.631 14.732 1.00 96.88 142 ASP A N 1
ATOM 1114 C CA . ASP A 1 142 ? -15.904 4.327 15.172 1.00 96.88 142 ASP A CA 1
ATOM 1115 C C . ASP A 1 142 ? -16.236 5.571 14.315 1.00 96.88 142 ASP A C 1
ATOM 1117 O O . ASP A 1 142 ? -16.667 6.613 14.804 1.00 96.88 142 ASP A O 1
ATOM 1121 N N . GLY A 1 143 ? -15.993 5.466 13.004 1.00 94.62 143 GLY A N 1
ATOM 1122 C CA . GLY A 1 143 ? -16.224 6.537 12.029 1.00 94.62 143 GLY A CA 1
ATOM 1123 C C . GLY A 1 143 ? -15.092 7.563 11.894 1.00 94.62 143 GLY A C 1
ATOM 1124 O O . GLY A 1 143 ? -15.110 8.344 10.946 1.00 94.62 143 GLY A O 1
ATOM 1125 N N . VAL A 1 144 ? -14.081 7.542 12.766 1.00 97.81 144 VAL A N 1
ATOM 1126 C CA . VAL A 1 144 ? -12.903 8.417 12.666 1.00 97.81 144 VAL A CA 1
ATOM 1127 C C . VAL A 1 144 ? -11.858 7.782 11.756 1.00 97.81 144 VAL A C 1
ATOM 1129 O O . VAL A 1 144 ? -11.489 6.625 11.956 1.00 97.81 144 VAL A O 1
ATOM 1132 N N . VAL A 1 145 ? -11.372 8.541 10.770 1.00 97.44 145 VAL A N 1
ATOM 1133 C CA . VAL A 1 145 ? -10.351 8.096 9.812 1.00 97.44 145 VAL A CA 1
ATOM 1134 C C . VAL A 1 145 ? -8.975 8.637 10.196 1.00 97.44 145 VAL A C 1
ATOM 1136 O O . VAL A 1 145 ? -8.809 9.828 10.453 1.00 97.44 145 VAL A O 1
ATOM 1139 N N . TYR A 1 146 ? -7.991 7.747 10.191 1.00 96.06 146 TYR A N 1
ATOM 1140 C CA . TYR A 1 146 ? -6.573 8.010 10.391 1.00 96.06 146 TYR A CA 1
ATOM 1141 C C . TYR A 1 146 ? -5.820 7.665 9.107 1.00 96.06 146 TYR A C 1
ATOM 1143 O O . TYR A 1 146 ? -6.113 6.649 8.476 1.00 96.06 146 TYR A O 1
ATOM 1151 N N . GLU A 1 147 ? -4.836 8.483 8.744 1.00 94.81 147 GLU A N 1
ATOM 1152 C CA . GLU A 1 147 ? -4.037 8.308 7.530 1.00 94.81 147 GLU A CA 1
ATOM 1153 C C . GLU A 1 147 ? -2.543 8.307 7.859 1.00 94.81 147 GLU A C 1
ATOM 1155 O O . GLU A 1 147 ? -2.056 9.123 8.644 1.00 94.81 147 GLU A O 1
ATOM 1160 N N . LEU A 1 148 ? -1.818 7.400 7.209 1.00 93.12 148 LEU A N 1
ATOM 1161 C CA . LEU A 1 148 ? -0.376 7.462 7.033 1.00 93.12 148 LEU A CA 1
ATOM 1162 C C . LEU A 1 148 ? -0.075 7.447 5.535 1.00 93.12 148 LEU A C 1
ATOM 1164 O O . LEU A 1 148 ? -0.510 6.542 4.825 1.00 93.12 148 LEU A O 1
ATOM 1168 N N . ARG A 1 149 ? 0.700 8.421 5.064 1.00 92.75 149 ARG A N 1
ATOM 1169 C CA . ARG A 1 149 ? 1.108 8.529 3.663 1.00 92.75 149 ARG A CA 1
ATOM 1170 C C . ARG A 1 149 ? 2.567 8.111 3.506 1.00 92.75 149 ARG A C 1
ATOM 1172 O O . ARG A 1 149 ? 3.414 8.576 4.263 1.00 92.75 149 ARG A O 1
ATOM 1179 N N . ALA A 1 150 ? 2.825 7.238 2.542 1.00 92.62 150 ALA A N 1
ATOM 1180 C CA . ALA A 1 150 ? 4.145 6.959 2.004 1.00 92.62 150 ALA A CA 1
ATOM 1181 C C . ALA A 1 150 ? 4.317 7.778 0.718 1.00 92.62 150 ALA A C 1
ATOM 1183 O O . ALA A 1 150 ? 3.433 7.766 -0.142 1.00 92.62 150 ALA A O 1
ATOM 1184 N N . GLU A 1 151 ? 5.417 8.514 0.620 1.00 93.00 151 GLU A N 1
ATOM 1185 C CA . GLU A 1 151 ? 5.671 9.495 -0.437 1.00 93.00 151 GLU A CA 1
ATOM 1186 C C . GLU A 1 151 ? 6.608 8.907 -1.490 1.00 93.00 151 GLU A C 1
ATOM 1188 O O . GLU A 1 151 ? 7.720 8.492 -1.171 1.00 93.00 151 GLU A O 1
ATOM 1193 N N . HIS A 1 152 ? 6.190 8.871 -2.749 1.00 92.38 152 HIS A N 1
ATOM 1194 C CA . HIS A 1 152 ? 7.068 8.405 -3.805 1.00 92.38 152 HIS A CA 1
ATOM 1195 C C . HIS A 1 152 ? 8.101 9.488 -4.135 1.00 92.38 152 HIS A C 1
ATOM 1197 O O . HIS A 1 152 ? 7.756 10.655 -4.326 1.00 92.38 152 HIS A O 1
ATOM 1203 N N . THR A 1 153 ? 9.386 9.128 -4.182 1.00 83.62 153 THR A N 1
ATOM 1204 C CA . THR A 1 153 ? 10.450 10.105 -4.461 1.00 83.62 153 THR A CA 1
ATOM 1205 C C . THR A 1 153 ? 10.406 10.623 -5.903 1.00 83.62 153 THR A C 1
ATOM 1207 O O . THR A 1 153 ? 10.809 11.764 -6.151 1.00 83.62 153 THR A O 1
ATOM 1210 N N . ALA A 1 154 ? 9.896 9.830 -6.849 1.00 76.75 154 ALA A N 1
ATOM 1211 C CA . ALA A 1 154 ? 9.699 10.267 -8.225 1.00 76.75 154 ALA A CA 1
ATOM 1212 C C . ALA A 1 154 ? 8.487 11.209 -8.341 1.00 76.75 154 ALA A C 1
ATOM 1214 O O . ALA A 1 154 ? 7.428 10.994 -7.749 1.00 76.75 154 ALA A O 1
ATOM 1215 N N . ALA A 1 155 ? 8.638 12.285 -9.115 1.00 64.12 155 ALA A N 1
ATOM 1216 C CA . ALA A 1 155 ? 7.542 13.209 -9.370 1.00 64.12 155 ALA A CA 1
ATOM 1217 C C . ALA A 1 155 ? 6.605 12.624 -10.433 1.00 64.12 155 ALA A C 1
ATOM 1219 O O . ALA A 1 155 ? 6.980 12.548 -11.600 1.00 64.12 155 ALA A O 1
ATOM 1220 N N . VAL A 1 156 ? 5.367 12.295 -10.056 1.00 63.25 156 VAL A N 1
ATOM 1221 C CA . VAL A 1 156 ? 4.357 11.847 -11.025 1.00 63.25 156 VAL A CA 1
ATOM 1222 C C . VAL A 1 156 ? 3.897 13.030 -11.885 1.00 63.25 156 VAL A C 1
ATOM 1224 O O . VAL A 1 156 ? 3.401 14.028 -11.341 1.00 63.25 156 VAL A O 1
ATOM 1227 N N . PRO A 1 157 ? 4.015 12.964 -13.223 1.00 58.81 157 PRO A N 1
ATOM 1228 C CA . PRO A 1 157 ? 3.483 13.994 -14.100 1.00 58.81 157 PRO A CA 1
ATOM 1229 C C . PRO A 1 157 ? 1.966 14.108 -13.920 1.00 58.81 157 PRO A C 1
ATOM 1231 O O . PRO A 1 157 ? 1.228 13.139 -14.079 1.00 58.81 157 PRO A O 1
ATOM 1234 N N . LEU A 1 158 ? 1.468 15.313 -13.628 1.00 57.66 158 LEU A N 1
ATOM 1235 C CA . LEU A 1 158 ? 0.024 15.546 -13.641 1.00 57.66 158 LEU A CA 1
ATOM 1236 C C . LEU A 1 158 ? -0.503 15.317 -15.072 1.00 57.66 158 LEU A C 1
ATOM 1238 O O . LEU A 1 158 ? 0.077 15.882 -16.009 1.00 57.66 158 LEU A O 1
ATOM 1242 N N . PRO A 1 159 ? -1.635 14.609 -15.260 1.00 55.56 159 PRO A N 1
ATOM 1243 C CA . PRO A 1 159 ? -2.222 14.365 -16.584 1.00 55.56 159 PRO A CA 1
ATOM 1244 C C . PRO A 1 159 ? -2.402 15.638 -17.434 1.00 55.56 159 PRO A C 1
ATOM 1246 O O . PRO A 1 159 ? -2.334 15.602 -18.661 1.00 55.56 159 PRO A O 1
ATOM 1249 N N . GLY A 1 160 ? -2.583 16.798 -16.789 1.00 55.72 160 GLY A N 1
ATOM 1250 C CA . GLY A 1 160 ? -2.734 18.094 -17.456 1.00 55.72 160 GLY A CA 1
ATOM 1251 C C . GLY A 1 160 ? -1.436 18.755 -17.942 1.00 55.72 160 GLY A C 1
ATOM 1252 O O . GLY A 1 160 ? -1.486 19.575 -18.860 1.00 55.72 160 GLY A O 1
ATOM 1253 N N . THR A 1 161 ? -0.268 18.422 -17.384 1.00 54.78 161 THR A N 1
ATOM 1254 C CA . THR A 1 161 ? 0.997 19.108 -17.714 1.00 54.78 161 THR A CA 1
ATOM 1255 C C . THR A 1 161 ? 1.466 18.781 -19.135 1.00 54.78 161 THR A C 1
ATOM 1257 O O . THR A 1 161 ? 1.969 19.657 -19.842 1.00 54.78 161 THR A O 1
ATOM 1260 N N . LEU A 1 162 ? 1.216 17.553 -19.604 1.00 53.78 162 LEU A N 1
ATOM 1261 C CA . LEU A 1 162 ? 1.520 17.130 -20.977 1.00 53.78 162 LEU A CA 1
ATOM 1262 C C . LEU A 1 162 ? 0.619 17.826 -22.010 1.00 53.78 162 LEU A C 1
ATOM 1264 O O . LEU A 1 162 ? 1.098 18.260 -23.060 1.00 53.78 162 LEU A O 1
ATOM 1268 N N . MET A 1 163 ? -0.666 18.028 -21.693 1.00 54.12 163 MET A N 1
ATOM 1269 C CA . MET A 1 163 ? -1.573 18.805 -22.549 1.00 54.12 163 MET A CA 1
ATOM 1270 C C . MET A 1 163 ? -1.181 20.290 -22.616 1.00 54.12 163 MET A C 1
ATOM 1272 O O . MET A 1 163 ? -1.248 20.904 -23.687 1.00 54.12 163 MET A O 1
ATOM 1276 N N . LEU A 1 164 ? -0.731 20.878 -21.502 1.00 56.31 164 LEU A N 1
ATOM 1277 C CA . LEU A 1 164 ? -0.334 22.288 -21.469 1.00 56.31 164 LEU A CA 1
ATOM 1278 C C . LEU A 1 164 ? 0.938 22.549 -22.299 1.00 56.31 164 LEU A C 1
ATOM 1280 O O . LEU A 1 164 ? 0.984 23.515 -23.061 1.00 56.31 164 LEU A O 1
ATOM 1284 N N . LEU A 1 165 ? 1.932 21.656 -22.231 1.00 56.28 165 LEU A N 1
ATOM 1285 C CA . LEU A 1 165 ? 3.148 21.741 -23.052 1.00 56.28 165 LEU A CA 1
ATOM 1286 C C . LEU A 1 165 ? 2.856 21.552 -24.551 1.00 56.28 165 LEU A C 1
ATOM 1288 O O . LEU A 1 165 ? 3.390 22.295 -25.380 1.00 56.28 165 LEU A O 1
ATOM 1292 N N . GLY A 1 166 ? 1.951 20.631 -24.905 1.00 55.56 166 GLY A N 1
ATOM 1293 C CA . GLY A 1 166 ? 1.499 20.442 -26.289 1.00 55.56 166 GLY A CA 1
ATOM 1294 C C . GLY A 1 166 ? 0.769 21.666 -26.859 1.00 55.56 166 GLY A C 1
ATOM 1295 O O . GLY A 1 166 ? 1.041 22.094 -27.982 1.00 55.56 166 GLY A O 1
ATOM 1296 N N . SER A 1 167 ? -0.112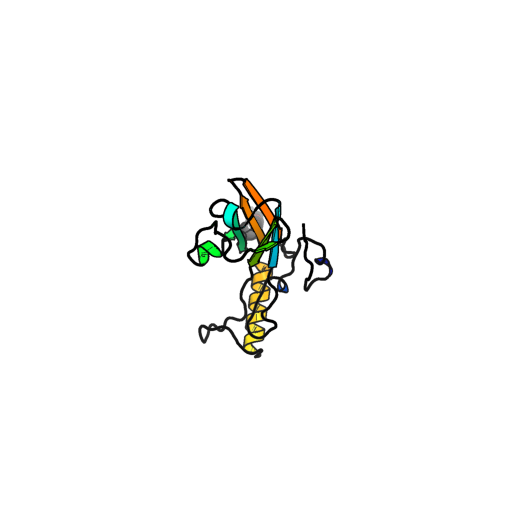 22.290 -26.073 1.00 56.09 167 SER A N 1
ATOM 1297 C CA . SER A 1 167 ? -0.857 23.485 -26.503 1.00 56.09 167 SER A CA 1
ATOM 1298 C C . SER A 1 167 ? 0.010 24.753 -26.588 1.00 56.09 167 SER A C 1
ATOM 1300 O O . SER A 1 167 ? -0.170 25.563 -27.503 1.00 56.09 167 SER A O 1
ATOM 1302 N N . GLY A 1 168 ? 1.009 24.899 -25.709 1.00 53.75 168 GLY A N 1
ATOM 1303 C CA . GLY A 1 168 ? 1.949 26.025 -25.726 1.00 53.75 168 GLY A CA 1
ATOM 1304 C C . GLY A 1 168 ? 2.840 26.061 -26.974 1.00 53.75 168 GLY A C 1
ATOM 1305 O O . GLY A 1 168 ? 3.080 27.132 -27.538 1.00 53.75 168 GLY A O 1
ATOM 1306 N N . LEU A 1 169 ? 3.276 24.896 -27.469 1.00 55.59 169 LEU A N 1
ATOM 1307 C CA . LEU A 1 169 ? 4.115 24.797 -28.671 1.00 55.59 169 LEU A CA 1
ATOM 1308 C C . LEU A 1 169 ? 3.331 25.050 -29.969 1.00 55.59 169 LEU A C 1
ATOM 1310 O O . LEU A 1 169 ? 3.835 25.724 -30.872 1.00 55.59 169 LEU A O 1
ATOM 1314 N N . VAL A 1 170 ? 2.074 24.598 -30.053 1.00 58.09 170 VAL A N 1
ATOM 1315 C CA . VAL A 1 170 ? 1.196 24.890 -31.203 1.00 58.09 170 VAL A CA 1
ATOM 1316 C C . VAL A 1 170 ? 0.841 26.384 -31.261 1.00 58.09 170 VAL A C 1
ATOM 1318 O O . VAL A 1 170 ? 0.847 26.982 -32.341 1.00 58.09 170 VAL A O 1
ATOM 1321 N N . GLY A 1 171 ? 0.620 27.022 -30.105 1.00 53.97 171 GLY A N 1
ATOM 1322 C CA . GLY A 1 171 ? 0.356 28.462 -30.012 1.00 53.97 171 GLY A CA 1
ATOM 1323 C C . GLY A 1 171 ? 1.517 29.338 -30.503 1.00 53.97 171 GLY A C 1
ATOM 1324 O O . GLY A 1 171 ? 1.297 30.316 -31.221 1.00 53.97 171 GLY A O 1
ATOM 1325 N N . LEU A 1 172 ? 2.766 28.964 -30.200 1.00 56.25 172 LEU A N 1
ATOM 1326 C CA . LEU A 1 172 ? 3.961 29.704 -30.635 1.00 56.25 172 LEU A CA 1
ATOM 1327 C C . LEU A 1 172 ? 4.282 29.524 -32.132 1.00 56.25 172 LEU A C 1
ATOM 1329 O O . LEU A 1 172 ? 4.802 30.448 -32.765 1.00 56.25 172 LEU A O 1
ATOM 1333 N N . GLY A 1 173 ? 3.925 28.384 -32.734 1.00 55.41 173 GLY A N 1
ATOM 1334 C CA . GLY A 1 173 ? 4.105 28.133 -34.171 1.00 55.41 173 GLY A CA 1
ATOM 1335 C C . GLY A 1 173 ? 3.182 28.967 -35.073 1.00 55.41 173 GLY A C 1
ATOM 1336 O O . GLY A 1 173 ? 3.582 29.386 -36.164 1.00 55.41 173 GLY A O 1
ATOM 1337 N N . LEU A 1 174 ? 1.966 29.273 -34.611 1.00 54.31 174 LEU A N 1
ATOM 1338 C CA . LEU A 1 174 ? 0.969 30.029 -35.382 1.00 54.31 174 LEU A CA 1
ATOM 1339 C C . LEU A 1 174 ? 1.201 31.550 -35.366 1.00 54.31 174 LEU A C 1
ATOM 1341 O O . LEU A 1 174 ? 0.809 32.242 -36.308 1.00 54.31 174 LEU A O 1
ATOM 1345 N N . ILE A 1 175 ? 1.900 32.083 -34.360 1.00 56.59 175 ILE A N 1
ATOM 1346 C CA . ILE A 1 175 ? 2.183 33.526 -34.254 1.00 56.59 175 ILE A CA 1
ATOM 1347 C C . ILE A 1 175 ? 3.289 33.965 -35.234 1.00 56.59 175 ILE A C 1
ATOM 1349 O O . ILE A 1 175 ? 3.306 35.113 -35.686 1.00 56.59 175 ILE A O 1
ATOM 1353 N N . ARG A 1 176 ? 4.174 33.054 -35.665 1.00 50.34 176 ARG A N 1
ATOM 1354 C CA . ARG A 1 176 ? 5.320 33.400 -36.526 1.00 50.34 176 ARG A CA 1
ATOM 1355 C C . ARG A 1 176 ? 4.983 33.553 -38.019 1.00 50.34 176 ARG A C 1
ATOM 1357 O O . ARG A 1 176 ? 5.779 34.127 -38.754 1.00 50.34 176 ARG A O 1
ATOM 1364 N N . LYS A 1 177 ? 3.800 33.119 -38.480 1.00 51.88 177 LYS A N 1
ATOM 1365 C CA . LYS A 1 177 ? 3.393 33.203 -39.903 1.00 51.88 177 LYS A CA 1
ATOM 1366 C C . LYS A 1 177 ? 2.651 34.488 -40.305 1.00 51.88 177 LYS A C 1
ATOM 1368 O O . LYS A 1 177 ? 2.246 34.608 -41.457 1.00 51.88 177 LYS A O 1
ATOM 1373 N N . ARG A 1 178 ? 2.478 35.471 -39.408 1.00 51.84 178 ARG A N 1
ATOM 1374 C CA . ARG A 1 178 ? 1.648 36.668 -39.681 1.00 51.84 178 ARG A CA 1
ATOM 1375 C C . ARG A 1 178 ? 2.383 37.981 -39.985 1.00 51.84 178 ARG A C 1
ATOM 1377 O O . ARG A 1 178 ? 1.726 39.011 -40.102 1.00 51.84 178 ARG A O 1
ATOM 1384 N N . LYS A 1 179 ? 3.706 37.980 -40.182 1.00 53.16 179 LYS A N 1
ATOM 1385 C CA . LYS A 1 179 ? 4.450 39.174 -40.634 1.00 53.16 179 LYS A CA 1
ATOM 1386 C C . LYS A 1 179 ? 5.391 38.861 -41.795 1.00 53.16 179 LYS A C 1
ATOM 1388 O O . LYS A 1 179 ? 6.589 38.804 -41.589 1.00 53.16 179 LYS A O 1
ATOM 1393 N N . PHE A 1 180 ? 4.851 38.664 -42.995 1.00 51.84 180 PHE A N 1
ATOM 1394 C CA . PHE A 1 180 ? 5.564 38.916 -44.256 1.00 51.84 180 PHE A CA 1
ATOM 1395 C C . PHE A 1 180 ? 4.560 38.894 -45.412 1.00 51.84 180 PHE A C 1
ATOM 1397 O O . PHE A 1 180 ? 4.510 37.949 -46.174 1.00 51.84 180 PHE A O 1
ATOM 1404 N N . PHE A 1 181 ? 3.692 39.902 -45.491 1.00 49.12 181 PHE A N 1
ATOM 1405 C CA . PHE A 1 181 ? 3.048 40.317 -46.741 1.00 49.12 181 PHE A CA 1
ATOM 1406 C C . PHE A 1 181 ? 2.397 41.678 -46.504 1.00 49.12 181 PHE A C 1
ATOM 1408 O O . PHE A 1 181 ? 1.333 41.762 -45.895 1.00 49.12 181 PHE A O 1
ATOM 1415 N N . LYS A 1 182 ? 3.044 42.740 -46.983 1.00 42.16 182 LYS A N 1
ATOM 1416 C CA . LYS A 1 182 ? 2.382 43.856 -47.663 1.00 42.16 182 LYS A CA 1
ATOM 1417 C C . LYS A 1 182 ? 3.421 44.620 -48.489 1.00 42.16 182 LYS A C 1
ATOM 1419 O O . LYS A 1 182 ? 4.516 44.886 -48.004 1.00 42.16 182 LYS A O 1
ATOM 1424 N N . ARG A 1 183 ? 3.035 44.814 -49.752 1.00 44.2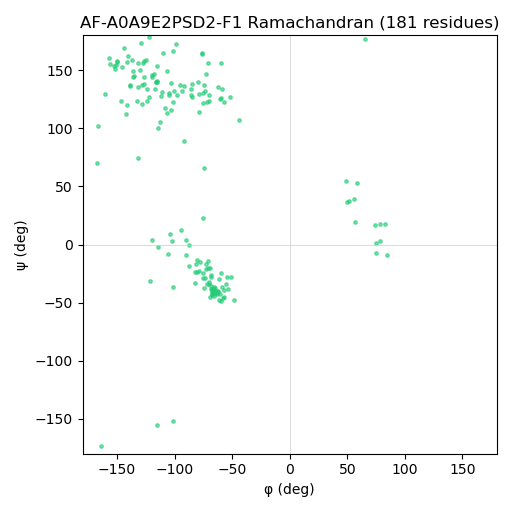2 183 ARG A N 1
ATOM 1425 C CA . ARG A 1 183 ? 3.627 45.679 -50.776 1.00 44.22 183 ARG A CA 1
ATOM 1426 C C . ARG A 1 183 ? 3.675 47.129 -50.318 1.00 44.22 183 ARG A C 1
ATOM 1428 O O . ARG A 1 183 ? 2.771 47.496 -49.532 1.00 44.22 183 ARG A O 1
#

Nearest PDB structures (foldseek):
  8gdw-assembly1_BBB  TM=3.773E-01  e=1.692E+00  Synechocystis sp. PCC 6803
  7wn8-assembly1_A  TM=3.156E-01  e=2.416E-01  Homo sapiens
  8adn-assembly1_X  TM=2.591E-01  e=9.380E-01  Vairimorpha necatrix
  8fm6-assembly1_B  TM=3.643E-01  e=9.353E+00  Synechocystis sp. PCC 6803

Solvent-accessible surface area (backbone atoms only — not comparable to full-atom values): 10305 Å² total; per-residue (Å²): 141,86,47,30,86,71,52,89,43,72,86,27,42,75,29,51,40,40,50,57,70,31,34,36,22,34,66,50,60,87,60,43,36,57,44,69,51,76,52,75,44,74,82,42,40,67,75,78,35,62,96,42,43,30,35,32,54,36,36,22,50,59,76,42,82,44,44,65,45,44,76,73,75,44,58,68,68,34,68,73,91,58,68,44,70,52,95,65,14,25,38,37,63,54,71,51,62,46,80,36,20,65,32,80,91,75,77,44,68,37,70,53,82,42,76,65,34,52,51,35,34,52,51,42,46,50,45,38,41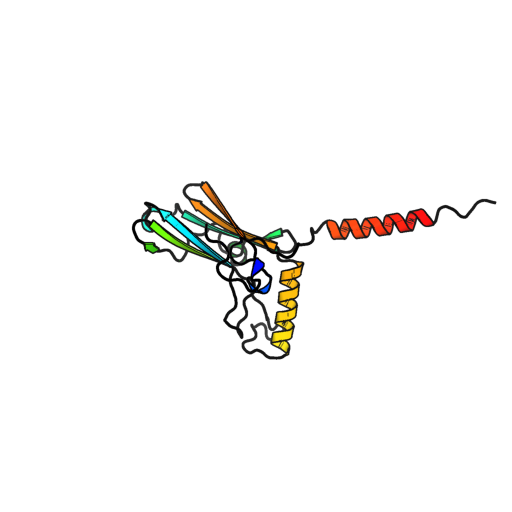,56,26,33,37,41,34,38,45,36,39,32,48,82,86,46,78,46,82,46,68,40,39,44,71,47,78,49,62,53,75,62,56,62,55,51,55,56,52,54,54,56,56,58,62,64,66,72,75,77,80,86,84,81,133

Mean predicted aligned error: 9.23 Å